Protein AF-A0A661HLF5-F1 (afdb_monomer)

Solvent-accessible surface area (backbone atoms only — not comparable to full-atom values): 16440 Å² total; per-residue (Å²): 140,84,83,86,80,84,91,86,78,89,85,84,79,86,86,81,85,83,88,72,80,67,40,63,67,48,28,49,52,45,52,48,59,48,61,32,93,87,15,68,54,48,51,51,53,50,52,50,55,57,56,55,70,80,42,97,65,55,73,68,59,52,51,48,55,50,51,55,52,48,51,52,48,53,52,52,51,52,52,52,31,47,54,49,22,49,48,53,42,48,48,56,60,50,46,56,54,52,50,53,50,52,50,53,52,50,53,53,50,51,53,51,51,52,54,50,52,53,51,50,55,53,50,51,54,52,50,52,51,51,51,52,50,50,50,51,52,50,52,51,46,33,49,41,54,18,52,74,73,38,55,38,94,89,39,81,87,43,71,74,40,58,42,101,36,32,52,54,45,53,50,49,52,50,51,51,51,50,50,52,50,51,52,51,52,48,34,54,39,40,16,63,63,46,62,48,100,84,73,47,80,75,47,60,72,59,75,8,49,54,48,51,52,50,53,50,53,51,50,51,50,50,53,52,52,51,49,51,44,51,52,50,52,52,52,50,51,51,50,53,51,50,54,68,68,61,71,70,87,57,104,54,60,64,61,55,49,52,53,49,50,53,51,50,53,58,63,70,42,80,76,83,72,77,78,63,95,80,63,86,65,81,91,79,117

Foldseek 3Di:
DDDDDDDDDDDDDDDDDPLDQPLPVQLVVLVCVCVDDPHPLVVVVVVLVVVVVPDPDDPVVSVVVNVVVSVVVVVVSSVVSSVVSNVVSVCVNVVVVVVVVVVVVVVVVVVVVVVVVVVVVVVVVVVVVVVVVVVVVVVVCCQAQNAADDDDPVDNVHGDDHDCDHDVSVVVVVVVVVLVVVVVVCCQAQNDFDADPVRHTDDGPRPHPVNVVVVVVLVVVVVVLLVVLVVVLVVLVVVLVCVVVVPPDDPPNVVVVVVNVVSVVVSPPPDPDPDPPDDDDPVPD

Sequence (285 aa):
MATTEYCGTPVNIPTGMDGELDVIDKYEKLMAATIADGSLYMRTKETFYELFKDLDLDSEEKAKMVSESMAQLAGSMSGASMQTALSWAKEERDGEYTLAILHGQALESQAKALLTQAAICEMESKTDNLCAQREVMLAGSMRENGRVMTYDAEDTCKPILLMDEGLKYHQTEMVIGQRYGILSDTYMKNGRVTIDDQGLPVTTDGAGKVTEDIRFSIRQRISFEDSKRNHAANASSQMISGLLAAEVVTDDHQSLIDQWVAAMTYLNADSPCPTPIAGPGCDQY

pLDDT: mean 75.75, std 13.17, range [30.89, 92.88]

Structure (mmCIF, N/CA/C/O backbone):
data_AF-A0A661HLF5-F1
#
_entry.id   AF-A0A661HLF5-F1
#
loop_
_atom_site.group_PDB
_atom_site.id
_atom_site.type_symbol
_atom_site.label_atom_id
_atom_site.label_alt_id
_atom_site.label_comp_id
_atom_site.label_asym_id
_atom_site.label_entity_id
_atom_site.label_seq_id
_atom_site.pdbx_PDB_ins_code
_atom_site.Cartn_x
_atom_site.Cartn_y
_atom_site.Cartn_z
_atom_site.occupancy
_atom_site.B_iso_or_equiv
_atom_site.auth_seq_id
_atom_site.auth_comp_id
_atom_site.auth_asym_id
_atom_site.auth_atom_id
_atom_site.pdbx_PDB_model_num
ATOM 1 N N . MET A 1 1 ? -11.150 -23.700 6.504 1.00 35.25 1 MET A N 1
ATOM 2 C CA . MET A 1 1 ? -11.680 -23.355 7.838 1.00 35.25 1 MET A CA 1
ATOM 3 C C . MET A 1 1 ? -12.111 -21.903 7.798 1.00 35.25 1 MET A C 1
ATOM 5 O O . MET A 1 1 ? -11.251 -21.040 7.795 1.00 35.25 1 MET A O 1
ATOM 9 N N . ALA A 1 2 ? -13.409 -21.645 7.673 1.00 30.89 2 ALA A N 1
ATOM 10 C CA . ALA A 1 2 ? -13.990 -20.323 7.886 1.00 30.89 2 ALA A CA 1
ATOM 11 C C . ALA A 1 2 ? -15.471 -20.540 8.207 1.00 30.89 2 ALA A C 1
ATOM 13 O O . ALA A 1 2 ? -16.284 -20.748 7.313 1.00 30.89 2 ALA A O 1
ATOM 14 N N . THR A 1 3 ? -15.792 -20.599 9.494 1.00 32.69 3 THR A N 1
ATOM 15 C CA . THR A 1 3 ? -17.167 -20.589 9.997 1.00 32.69 3 THR A CA 1
ATOM 16 C C . THR A 1 3 ? -17.339 -19.289 10.762 1.00 32.69 3 THR A C 1
ATOM 18 O O . THR A 1 3 ? -17.013 -19.206 11.942 1.00 32.69 3 THR A O 1
ATOM 21 N N . THR A 1 4 ? -17.784 -18.251 10.062 1.00 34.28 4 THR A N 1
ATOM 22 C CA . THR A 1 4 ? -18.287 -17.014 10.663 1.00 34.28 4 THR A CA 1
ATOM 23 C C . THR A 1 4 ? -19.775 -17.192 10.948 1.00 34.28 4 THR A C 1
ATOM 25 O O . THR A 1 4 ? -20.624 -16.804 10.152 1.00 34.28 4 THR A O 1
ATOM 28 N N . GLU A 1 5 ? -20.093 -17.823 12.076 1.00 49.59 5 GLU A N 1
ATOM 29 C CA . GLU A 1 5 ? -21.343 -17.550 12.790 1.00 49.59 5 GLU A CA 1
ATOM 30 C C . GLU A 1 5 ? -21.128 -16.260 13.569 1.00 49.59 5 GLU A C 1
ATOM 32 O O . GLU A 1 5 ? -20.198 -16.238 14.357 1.00 49.59 5 GLU A O 1
ATOM 37 N N . TYR A 1 6 ? -21.950 -15.220 13.403 1.00 36.41 6 TYR A N 1
ATOM 38 C CA . TYR A 1 6 ? -22.215 -14.292 14.508 1.00 36.41 6 TYR A CA 1
ATOM 39 C C . TYR A 1 6 ? -23.512 -13.497 14.311 1.00 36.41 6 TYR A C 1
ATOM 41 O O . TYR A 1 6 ? -23.793 -12.967 13.238 1.00 36.41 6 TYR A O 1
ATOM 49 N N . CYS A 1 7 ? -24.224 -13.375 15.435 1.00 48.69 7 CYS A N 1
ATOM 50 C CA . CYS A 1 7 ? -25.267 -12.398 15.759 1.00 48.69 7 CYS A CA 1
ATOM 51 C C . CYS A 1 7 ? -26.683 -12.674 15.240 1.00 48.69 7 CYS A C 1
ATOM 53 O O . CYS A 1 7 ? -27.238 -11.937 14.430 1.00 48.69 7 CYS A O 1
ATOM 55 N N . GLY A 1 8 ? -27.319 -13.684 15.836 1.00 55.31 8 GLY A N 1
ATOM 56 C CA . GLY A 1 8 ? -28.768 -13.841 15.825 1.00 55.31 8 GLY A CA 1
ATOM 57 C C . GLY A 1 8 ? -29.281 -14.272 17.194 1.00 55.31 8 GLY A C 1
ATOM 58 O O . GLY A 1 8 ? -29.345 -15.462 17.469 1.00 55.31 8 GLY A O 1
ATOM 59 N N . THR A 1 9 ? -29.688 -13.320 18.034 1.00 51.59 9 THR A N 1
ATOM 60 C CA . THR A 1 9 ? -30.616 -13.594 19.143 1.00 51.59 9 THR A CA 1
ATOM 61 C C . THR A 1 9 ? -31.552 -12.402 19.337 1.00 51.59 9 THR A C 1
ATOM 63 O O . THR A 1 9 ? -31.064 -11.293 19.565 1.00 51.59 9 THR A O 1
ATOM 66 N N . PRO A 1 10 ? -32.881 -12.594 19.253 1.00 42.53 10 PRO A N 1
ATOM 67 C CA . PRO A 1 10 ? -33.838 -11.543 19.558 1.00 42.53 10 PRO A CA 1
ATOM 68 C C . PRO A 1 10 ? -33.888 -11.294 21.069 1.00 42.53 10 PRO A C 1
ATOM 70 O O . PRO A 1 10 ? -33.990 -12.227 21.867 1.00 42.53 10 PRO A O 1
ATOM 73 N N . VAL A 1 11 ? -33.831 -10.019 21.449 1.00 45.31 11 VAL A N 1
ATOM 74 C CA . VAL A 1 11 ? -34.015 -9.559 22.828 1.00 45.31 11 VAL A CA 1
ATOM 75 C C . VAL A 1 11 ? -35.514 -9.434 23.091 1.00 45.31 11 VAL A C 1
ATOM 77 O O . VAL A 1 11 ? -36.201 -8.671 22.415 1.00 45.31 11 VAL A O 1
ATOM 80 N N . ASN A 1 12 ? -36.022 -10.199 24.056 1.00 42.16 12 ASN A N 1
ATOM 81 C CA . ASN A 1 12 ? -37.407 -10.114 24.517 1.00 42.16 12 ASN A CA 1
ATOM 82 C C . ASN A 1 12 ? -37.495 -9.122 25.683 1.00 42.16 12 ASN A C 1
ATOM 84 O O . ASN A 1 12 ? -36.767 -9.259 26.665 1.00 42.16 12 ASN A O 1
ATOM 88 N N . ILE A 1 13 ? -38.383 -8.135 25.565 1.00 44.78 13 ILE A N 1
ATOM 89 C CA . ILE A 1 13 ? -38.628 -7.109 26.586 1.00 44.78 13 ILE A CA 1
ATOM 90 C C . ILE A 1 13 ? -39.791 -7.592 27.466 1.00 44.78 13 ILE A C 1
ATOM 92 O O . ILE A 1 13 ? -40.885 -7.793 26.934 1.00 44.78 13 ILE A O 1
ATOM 96 N N . PRO A 1 14 ? -39.614 -7.767 28.787 1.00 44.19 14 PRO A N 1
ATOM 97 C CA . PRO A 1 14 ? -40.733 -8.012 29.684 1.00 44.19 14 PRO A CA 1
ATOM 98 C C . PRO A 1 14 ? -41.532 -6.717 29.844 1.00 44.19 14 PRO A C 1
ATOM 100 O O . PRO A 1 14 ? -41.018 -5.702 30.310 1.00 44.19 14 PRO A O 1
ATOM 103 N N . THR A 1 15 ? -42.797 -6.749 29.440 1.00 44.62 15 THR A N 1
ATOM 104 C CA . THR A 1 15 ? -43.770 -5.688 29.700 1.00 44.62 15 THR A CA 1
ATOM 105 C C . THR A 1 15 ? -44.505 -5.996 30.997 1.00 44.62 15 THR A C 1
ATOM 107 O O . THR A 1 15 ? -45.325 -6.911 31.034 1.00 44.62 15 THR A O 1
ATOM 110 N N . GLY A 1 16 ? -44.223 -5.230 32.046 1.00 39.47 16 GLY A N 1
ATOM 111 C CA . GLY A 1 16 ? -44.969 -5.287 33.299 1.00 39.47 16 GLY A CA 1
ATOM 112 C C . GLY A 1 16 ? -44.332 -4.394 34.351 1.00 39.47 16 GLY A C 1
ATOM 113 O O . GLY A 1 16 ? -43.478 -4.851 35.094 1.00 39.47 16 GLY A O 1
ATOM 114 N N . MET A 1 17 ? -44.719 -3.120 34.374 1.00 48.34 17 MET A N 1
ATOM 115 C CA . MET A 1 17 ? -44.465 -2.213 35.494 1.00 48.34 17 MET A CA 1
ATOM 116 C C . MET A 1 17 ? -45.817 -1.948 36.155 1.00 48.34 17 MET A C 1
ATOM 118 O O . MET A 1 17 ? -46.520 -1.030 35.737 1.00 48.34 17 MET A O 1
ATOM 122 N N . ASP A 1 18 ? -46.198 -2.765 37.136 1.00 44.34 18 ASP A N 1
ATOM 123 C CA . ASP A 1 18 ? -47.319 -2.445 38.027 1.00 44.34 18 ASP A CA 1
ATOM 124 C C . ASP A 1 18 ? -46.735 -1.859 39.314 1.00 44.34 18 ASP A C 1
ATOM 126 O O . ASP A 1 18 ? -46.276 -2.561 40.210 1.00 44.34 18 ASP A O 1
ATOM 130 N N . GLY A 1 19 ? -46.654 -0.530 39.345 1.00 50.28 19 GLY A N 1
ATOM 131 C CA . GLY A 1 19 ? -46.040 0.248 40.418 1.00 50.28 19 GLY A CA 1
ATOM 132 C C . GLY A 1 19 ? -47.021 0.624 41.525 1.00 50.28 19 GLY A C 1
ATOM 133 O O . GLY A 1 19 ? -47.127 1.809 41.850 1.00 50.28 19 GLY A O 1
ATOM 134 N N . GLU A 1 20 ? -47.743 -0.338 42.101 1.00 54.72 20 GLU A N 1
ATOM 135 C CA . GLU A 1 20 ? -48.527 -0.087 43.316 1.00 54.72 20 GLU A CA 1
ATOM 136 C C . GLU A 1 20 ? -47.693 -0.359 44.572 1.00 54.72 20 GLU A C 1
ATOM 138 O O . GLU A 1 20 ? -47.080 -1.408 44.755 1.00 54.72 20 GLU A O 1
ATOM 143 N N . LEU A 1 21 ? -47.638 0.644 45.448 1.00 53.88 21 LEU A N 1
ATOM 144 C CA . LEU A 1 21 ? -46.868 0.609 46.683 1.00 53.88 21 LEU A CA 1
ATOM 145 C C . LEU A 1 21 ? -47.628 -0.225 47.731 1.00 53.88 21 LEU A C 1
ATOM 147 O O . LEU A 1 21 ? -48.372 0.334 48.539 1.00 53.88 21 LEU A O 1
ATOM 151 N N . ASP A 1 22 ? -47.456 -1.549 47.735 1.00 64.56 22 ASP A N 1
ATOM 152 C CA . ASP A 1 22 ? -48.073 -2.411 48.753 1.00 64.56 22 ASP A CA 1
ATOM 153 C C . ASP A 1 22 ? -47.284 -2.369 50.071 1.00 64.56 22 ASP A C 1
ATOM 155 O O . ASP A 1 22 ? -46.371 -3.152 50.350 1.00 64.56 22 ASP A O 1
ATOM 159 N N . VAL A 1 23 ? -47.612 -1.366 50.882 1.00 71.94 23 VAL A N 1
ATOM 160 C CA . VAL A 1 23 ? -47.049 -1.176 52.226 1.00 71.94 23 VAL A CA 1
ATOM 161 C C . VAL A 1 23 ? -47.853 -1.954 53.270 1.00 71.94 23 VAL A C 1
ATOM 163 O O . VAL A 1 23 ? -47.320 -2.267 54.335 1.00 71.94 23 VAL A O 1
ATOM 166 N N . ILE A 1 24 ? -49.120 -2.266 52.980 1.00 76.50 24 ILE A N 1
ATOM 167 C CA . ILE A 1 24 ? -50.061 -2.832 53.951 1.00 76.50 24 ILE A CA 1
ATOM 168 C C . ILE A 1 24 ? -49.722 -4.299 54.210 1.00 76.50 24 ILE A C 1
ATOM 170 O O . ILE A 1 24 ? -49.519 -4.657 55.367 1.00 76.50 24 ILE A O 1
ATOM 174 N N . ASP A 1 25 ? -49.532 -5.114 53.170 1.00 81.25 25 ASP A N 1
ATOM 175 C CA . ASP A 1 25 ? -49.167 -6.531 53.330 1.00 81.25 25 ASP A CA 1
ATOM 176 C C . ASP A 1 25 ? -47.814 -6.696 54.054 1.00 81.25 25 ASP A C 1
ATOM 178 O O . ASP A 1 25 ? -47.642 -7.532 54.947 1.00 81.25 25 ASP A O 1
ATOM 182 N N . LYS A 1 26 ? -46.843 -5.828 53.745 1.00 79.44 26 LYS A N 1
ATOM 183 C CA . LYS A 1 26 ? -45.523 -5.832 54.400 1.00 79.44 26 LYS A CA 1
ATOM 184 C C . LYS A 1 26 ? -45.596 -5.402 55.861 1.00 79.44 26 LYS A C 1
ATOM 186 O O . LYS A 1 26 ? -44.921 -5.987 56.710 1.00 79.44 26 LYS A O 1
ATOM 191 N N . TYR A 1 27 ? -46.411 -4.393 56.158 1.00 78.56 27 TYR A N 1
ATOM 192 C CA . TYR A 1 27 ? -46.669 -3.954 57.523 1.00 78.56 27 TYR A CA 1
ATOM 193 C C . TYR A 1 27 ? -47.378 -5.046 58.332 1.00 78.56 27 TYR A C 1
ATOM 195 O O . TYR A 1 27 ? -46.950 -5.333 59.448 1.00 78.56 27 TYR A O 1
ATOM 203 N N . GLU A 1 28 ? -48.384 -5.715 57.765 1.00 80.50 28 GLU A N 1
ATOM 204 C CA . GLU A 1 28 ? -49.091 -6.828 58.409 1.00 80.50 28 GLU A CA 1
ATOM 205 C C . GLU A 1 28 ? -48.156 -8.004 58.710 1.00 80.50 28 GLU A C 1
ATOM 207 O O . GLU A 1 28 ? -48.183 -8.537 59.819 1.00 80.50 28 GLU A O 1
ATOM 212 N N . LYS A 1 29 ? -47.254 -8.360 57.787 1.00 83.88 29 LYS A N 1
ATOM 213 C CA . LYS A 1 29 ? -46.242 -9.410 58.006 1.00 83.88 29 LYS A CA 1
ATOM 214 C C . LYS A 1 29 ? -45.242 -9.052 59.108 1.00 83.88 29 LYS A C 1
ATOM 216 O O . LYS A 1 29 ? -44.922 -9.901 59.940 1.00 83.88 29 LYS A O 1
ATOM 221 N N . LEU A 1 30 ? -44.770 -7.804 59.151 1.00 81.12 30 LEU A N 1
ATOM 222 C CA . LEU A 1 30 ? -43.868 -7.321 60.205 1.00 81.12 30 LEU A CA 1
ATOM 223 C C . LEU A 1 30 ? -44.579 -7.229 61.566 1.00 81.12 30 LEU A C 1
ATOM 225 O O . LEU A 1 30 ? -44.012 -7.617 62.589 1.00 81.12 30 LEU A O 1
ATOM 229 N N . MET A 1 31 ? -45.840 -6.792 61.588 1.00 77.75 31 MET A N 1
ATOM 230 C CA . MET A 1 31 ? -46.663 -6.749 62.800 1.00 77.75 31 MET A CA 1
ATOM 231 C C . MET A 1 31 ? -47.014 -8.151 63.315 1.00 77.75 31 MET A C 1
ATOM 233 O O . MET A 1 31 ? -46.948 -8.415 64.513 1.00 77.75 31 MET A O 1
ATOM 237 N N . ALA A 1 32 ? -47.311 -9.094 62.423 1.00 82.81 32 ALA A N 1
ATOM 238 C CA . ALA A 1 32 ? -47.532 -10.487 62.792 1.00 82.81 32 ALA A CA 1
ATOM 239 C C . ALA A 1 32 ? -46.256 -11.120 63.371 1.00 82.81 32 ALA A C 1
ATOM 241 O O . ALA A 1 32 ? -46.309 -11.758 64.421 1.00 82.81 32 ALA A O 1
ATOM 242 N N . ALA A 1 33 ? -45.093 -10.885 62.753 1.00 80.56 33 ALA A N 1
ATOM 243 C CA . ALA A 1 33 ? -43.806 -11.380 63.247 1.00 80.56 33 ALA A CA 1
ATOM 244 C C . ALA A 1 33 ? -43.409 -10.776 64.606 1.00 80.56 33 ALA A C 1
ATOM 246 O O . ALA A 1 33 ? -42.768 -11.435 65.423 1.00 80.56 33 ALA A O 1
ATOM 247 N N . THR A 1 34 ? -43.811 -9.533 64.873 1.00 79.06 34 THR A N 1
ATOM 248 C CA . THR A 1 34 ? -43.542 -8.851 66.146 1.00 79.06 34 THR A CA 1
ATOM 249 C C . THR A 1 34 ? -44.481 -9.247 67.288 1.00 79.06 34 THR A C 1
ATOM 251 O O . THR A 1 34 ? -44.176 -8.932 68.438 1.00 79.06 34 THR A O 1
ATOM 254 N N . ILE A 1 35 ? -45.574 -9.962 67.002 1.00 78.56 35 ILE A N 1
ATOM 255 C CA . ILE A 1 35 ? -46.531 -10.489 67.995 1.00 78.56 35 ILE A CA 1
ATOM 256 C C . ILE A 1 35 ? -46.442 -12.023 68.115 1.00 78.56 35 ILE A C 1
ATOM 258 O O . ILE A 1 35 ? -46.883 -12.590 69.114 1.00 78.56 35 ILE A O 1
ATOM 262 N N . ALA A 1 36 ? -45.842 -12.699 67.131 1.00 80.62 36 ALA A N 1
ATOM 263 C CA . ALA A 1 36 ? -45.691 -14.152 67.081 1.00 80.62 36 ALA A CA 1
ATOM 264 C C . ALA A 1 36 ? -44.976 -14.761 68.306 1.00 80.62 36 ALA A C 1
ATOM 266 O O . ALA A 1 36 ? -44.373 -14.071 69.135 1.00 80.62 36 ALA A O 1
ATOM 267 N N . ASP A 1 37 ? -45.052 -16.086 68.416 1.00 64.31 37 ASP A N 1
ATOM 268 C CA . ASP A 1 37 ? -44.477 -16.839 69.528 1.00 64.31 37 ASP A CA 1
ATOM 269 C C . ASP A 1 37 ? -42.948 -16.637 69.604 1.00 64.31 37 ASP A C 1
ATOM 271 O O . ASP A 1 37 ? -42.239 -16.760 68.604 1.00 64.31 37 ASP A O 1
ATOM 275 N N . GLY A 1 38 ? -42.444 -16.240 70.776 1.00 66.94 38 GLY A N 1
ATOM 276 C CA . GLY A 1 38 ? -41.047 -15.820 70.976 1.00 66.94 38 GLY A CA 1
ATOM 277 C C . GLY A 1 38 ? -40.715 -14.359 70.622 1.00 66.94 38 GLY A C 1
ATOM 278 O O . GLY A 1 38 ? -39.549 -13.961 70.719 1.00 66.94 38 GLY A O 1
ATOM 279 N N . SER A 1 39 ? -41.704 -13.546 70.245 1.00 74.75 39 SER A N 1
ATOM 280 C CA . SER A 1 39 ? -41.521 -12.116 69.975 1.00 74.75 39 SER A CA 1
ATOM 281 C C . SER A 1 39 ? -41.149 -11.305 71.222 1.00 74.75 39 SER A C 1
ATOM 283 O O . SER A 1 39 ? -41.372 -11.718 72.364 1.00 74.75 39 SER A O 1
ATOM 285 N N . LEU A 1 40 ? -40.601 -10.102 71.004 1.00 72.38 40 LEU A N 1
ATOM 286 C CA . LEU A 1 40 ? -40.278 -9.159 72.079 1.00 72.38 40 LEU A CA 1
ATOM 287 C C . LEU A 1 40 ? -41.514 -8.866 72.944 1.00 72.38 40 LEU A C 1
ATOM 289 O O . LEU A 1 40 ? -41.397 -8.803 74.159 1.00 72.38 40 LEU A O 1
ATOM 293 N N . TYR A 1 41 ? -42.699 -8.778 72.332 1.00 75.88 41 TYR A N 1
ATOM 294 C CA . TYR A 1 41 ? -43.959 -8.548 73.035 1.00 75.88 41 TYR A CA 1
ATOM 295 C C . TYR A 1 41 ? -44.303 -9.685 74.010 1.00 75.88 41 TYR A C 1
ATOM 297 O O . TYR A 1 41 ? -44.606 -9.426 75.178 1.00 75.88 41 TYR A O 1
ATOM 305 N N . MET A 1 42 ? -44.203 -10.943 73.566 1.00 76.81 42 MET A N 1
ATOM 306 C CA . MET A 1 42 ? -44.457 -12.110 74.420 1.00 76.81 42 MET A CA 1
ATOM 307 C C . MET A 1 42 ? -43.416 -12.238 75.533 1.00 76.81 42 MET A C 1
ATOM 309 O O . MET A 1 42 ? -43.783 -12.409 76.693 1.00 76.81 42 MET A O 1
ATOM 313 N N . ARG A 1 43 ? -42.133 -12.033 75.215 1.00 77.31 43 ARG A N 1
ATOM 314 C CA . ARG A 1 43 ? -41.056 -12.043 76.214 1.00 77.31 43 ARG A CA 1
ATOM 315 C C . ARG A 1 43 ? -41.226 -10.949 77.257 1.00 77.31 43 ARG A C 1
ATOM 317 O O . ARG A 1 43 ? -41.097 -11.218 78.443 1.00 77.31 43 ARG A O 1
ATOM 324 N N . THR A 1 44 ? -41.564 -9.728 76.846 1.00 78.25 44 THR A N 1
ATOM 325 C CA . THR A 1 44 ? -41.801 -8.627 77.783 1.00 78.25 44 THR A CA 1
ATOM 326 C C . THR A 1 44 ? -43.010 -8.900 78.676 1.00 78.25 44 THR A C 1
ATOM 328 O O . THR A 1 44 ? -42.939 -8.650 79.877 1.00 78.25 44 THR A O 1
ATOM 331 N N . LYS A 1 45 ? -44.093 -9.472 78.133 1.00 77.94 45 LYS A N 1
ATOM 332 C CA . LYS A 1 45 ? -45.247 -9.911 78.928 1.00 77.94 45 LYS A CA 1
ATOM 333 C C . LYS A 1 45 ? -44.853 -10.954 79.980 1.00 77.94 45 LYS A C 1
ATOM 335 O O . LYS A 1 45 ? -45.242 -10.816 81.136 1.00 77.94 45 LYS A O 1
ATOM 340 N N . GLU A 1 46 ? -44.097 -11.976 79.588 1.00 79.31 46 GLU A N 1
ATOM 341 C CA . GLU A 1 46 ? -43.638 -13.047 80.483 1.00 79.31 46 GLU A CA 1
ATOM 342 C C . GLU A 1 46 ? -42.685 -12.519 81.560 1.00 79.31 46 GLU A C 1
ATOM 344 O O . GLU A 1 46 ? -42.888 -12.792 82.739 1.00 79.31 46 GLU A O 1
ATOM 349 N N . THR A 1 47 ? -41.724 -11.668 81.188 1.00 80.00 47 THR A N 1
ATOM 350 C CA . THR A 1 47 ? -40.790 -11.044 82.138 1.00 80.00 47 THR A CA 1
ATOM 351 C C . THR A 1 47 ? -41.514 -10.143 83.140 1.00 80.00 47 THR A C 1
ATOM 353 O O . THR A 1 47 ? -41.208 -10.184 84.330 1.00 80.00 47 THR A O 1
ATOM 356 N N . PHE A 1 48 ? -42.508 -9.357 82.705 1.00 79.75 48 PHE A N 1
ATOM 357 C CA . PHE A 1 48 ? -43.341 -8.583 83.629 1.00 79.75 48 PHE A CA 1
ATOM 358 C C . PHE A 1 48 ? -44.136 -9.493 84.566 1.00 79.75 48 PHE A C 1
ATOM 360 O O . PHE A 1 48 ? -44.207 -9.222 85.761 1.00 79.75 48 PHE A O 1
ATOM 367 N N . TYR A 1 49 ? -44.702 -10.585 84.054 1.00 79.06 49 TYR A N 1
ATOM 368 C CA . TYR A 1 49 ? -45.449 -11.538 84.872 1.00 79.06 49 TYR A CA 1
ATOM 369 C C . TYR A 1 49 ? -44.571 -12.200 85.948 1.00 79.06 49 TYR A C 1
ATOM 371 O O . TYR A 1 49 ? -45.021 -12.369 87.080 1.00 79.06 49 TYR A O 1
ATOM 379 N N . GLU A 1 50 ? -43.315 -12.520 85.628 1.00 78.88 50 GLU A N 1
ATOM 380 C CA . GLU A 1 50 ? -42.330 -13.038 86.587 1.00 78.88 50 GLU A CA 1
ATOM 381 C C . GLU A 1 50 ? -41.912 -11.980 87.618 1.00 78.88 50 GLU A C 1
ATOM 383 O O . GLU A 1 50 ? -41.990 -12.236 88.817 1.00 78.88 50 GLU A O 1
ATOM 388 N N . LEU A 1 51 ? -41.574 -10.761 87.182 1.00 74.75 51 LEU A N 1
ATOM 389 C CA . LEU A 1 51 ? -41.214 -9.651 88.076 1.00 74.75 51 LEU A CA 1
ATOM 390 C C . LEU A 1 51 ? -42.351 -9.292 89.046 1.00 74.75 51 LEU A C 1
ATOM 392 O O . LEU A 1 51 ? -42.112 -9.044 90.225 1.00 74.75 51 LEU A O 1
ATOM 396 N N . PHE A 1 52 ? -43.605 -9.301 88.590 1.00 75.62 52 PHE A N 1
ATOM 397 C CA . PHE A 1 52 ? -44.762 -9.002 89.440 1.00 75.62 52 PHE A CA 1
ATOM 398 C C . PHE A 1 52 ? -45.180 -10.149 90.359 1.00 75.62 52 PHE A C 1
ATOM 400 O O . PHE A 1 52 ? -45.994 -9.929 91.260 1.00 75.62 52 PHE A O 1
ATOM 407 N N . LYS A 1 53 ? -44.656 -11.358 90.150 1.00 74.25 53 LYS A N 1
ATOM 408 C CA . LYS A 1 53 ? -44.867 -12.485 91.060 1.00 74.25 53 LYS A CA 1
ATOM 409 C C . LYS A 1 53 ? -44.045 -12.333 92.343 1.00 74.25 53 LYS A C 1
ATOM 411 O O . LYS A 1 53 ? -44.518 -12.740 93.400 1.00 74.25 53 LYS A O 1
ATOM 416 N N . ASP A 1 54 ? -42.879 -11.698 92.245 1.00 73.44 54 ASP A N 1
ATOM 417 C CA . ASP A 1 54 ? -41.944 -11.503 93.359 1.00 73.44 54 ASP A CA 1
ATOM 418 C C . ASP A 1 54 ? -42.133 -10.154 94.086 1.00 73.44 54 ASP A C 1
ATOM 420 O O . ASP A 1 54 ? -41.639 -9.970 95.199 1.00 73.44 54 ASP A O 1
ATOM 424 N N . LEU A 1 55 ? -42.877 -9.213 93.489 1.00 66.56 55 LEU A N 1
ATOM 425 C CA . LEU A 1 55 ? -43.215 -7.909 94.071 1.00 66.56 55 LEU A CA 1
ATOM 426 C C . LEU A 1 55 ? -44.662 -7.865 94.602 1.00 66.56 55 LEU A C 1
ATOM 428 O O . LEU A 1 55 ? -45.628 -8.087 93.863 1.00 66.56 55 LEU A O 1
ATOM 432 N N . ASP A 1 56 ? -44.814 -7.488 95.875 1.00 71.25 56 ASP A N 1
ATOM 433 C CA . ASP A 1 56 ? -46.095 -7.330 96.593 1.00 71.25 56 ASP A CA 1
ATOM 434 C C . ASP A 1 56 ? -46.801 -6.002 96.237 1.00 71.25 56 ASP A C 1
ATOM 436 O O . ASP A 1 56 ? -47.136 -5.188 97.092 1.00 71.25 56 ASP A O 1
ATOM 440 N N . LEU A 1 57 ? -46.935 -5.730 94.935 1.00 73.69 57 LEU A N 1
ATOM 441 C CA . LEU A 1 57 ? -47.665 -4.572 94.407 1.00 73.69 57 LEU A CA 1
ATOM 442 C C . LEU A 1 57 ? -49.169 -4.870 94.338 1.00 73.69 57 LEU A C 1
ATOM 444 O O . LEU A 1 57 ? -49.569 -6.008 94.057 1.00 73.69 57 LEU A O 1
ATOM 448 N N . ASP A 1 58 ? -49.994 -3.839 94.522 1.00 79.88 58 ASP A N 1
ATOM 449 C CA . ASP A 1 58 ? -51.440 -3.961 94.351 1.00 79.88 58 ASP A CA 1
ATOM 450 C C . ASP A 1 58 ? -51.793 -4.258 92.881 1.00 79.88 58 ASP A C 1
ATOM 452 O O . ASP A 1 58 ? -51.089 -3.882 91.936 1.00 79.88 58 ASP A O 1
ATOM 456 N N . SER A 1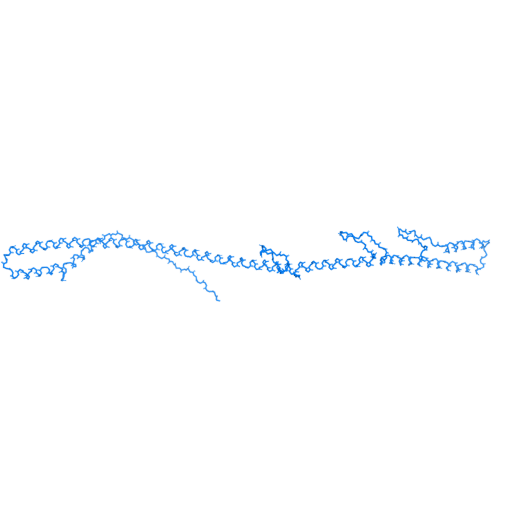 59 ? -52.895 -4.976 92.685 1.00 72.75 59 SER A N 1
ATOM 457 C CA . SER A 1 59 ? -53.381 -5.423 91.377 1.00 72.75 59 SER A CA 1
ATOM 458 C C . SER A 1 59 ? -53.589 -4.270 90.388 1.00 72.75 59 SER A C 1
ATOM 460 O O . SER A 1 59 ? -53.348 -4.436 89.189 1.00 72.75 59 SER A O 1
ATOM 462 N N . GLU A 1 60 ? -53.962 -3.090 90.888 1.00 79.25 60 GLU A N 1
ATOM 463 C CA . GLU A 1 60 ? -54.178 -1.889 90.084 1.00 79.25 60 GLU A CA 1
ATOM 464 C C . GLU A 1 60 ? -52.854 -1.284 89.577 1.00 79.25 60 GLU A C 1
ATOM 466 O O . GLU A 1 60 ? -52.737 -0.924 88.403 1.00 79.25 60 GLU A O 1
ATOM 471 N N . GLU A 1 61 ? -51.810 -1.263 90.410 1.00 76.81 61 GLU A N 1
ATOM 472 C CA . GLU A 1 61 ? -50.481 -0.748 90.046 1.00 76.81 61 GLU A CA 1
ATOM 473 C C . GLU A 1 61 ? -49.765 -1.668 89.045 1.00 76.81 61 GLU A C 1
ATOM 475 O O . GLU A 1 61 ? -49.147 -1.191 88.087 1.00 76.81 61 GLU A O 1
ATOM 480 N N . LYS A 1 62 ? -49.920 -2.990 89.210 1.00 76.19 62 LYS A N 1
ATOM 481 C CA . LYS A 1 62 ? -49.427 -4.003 88.259 1.00 76.19 62 LYS A CA 1
ATOM 482 C C . LYS A 1 62 ? -50.069 -3.824 86.884 1.00 76.19 62 LYS A C 1
ATOM 484 O O . LYS A 1 62 ? -49.367 -3.759 85.875 1.00 76.19 62 LYS A O 1
ATOM 489 N N . ALA A 1 63 ? -51.397 -3.703 86.834 1.00 76.12 63 ALA A N 1
ATOM 490 C CA . ALA A 1 63 ? -52.125 -3.516 85.581 1.00 76.12 63 ALA A CA 1
ATOM 491 C C . ALA A 1 63 ? -51.731 -2.206 84.883 1.00 76.12 63 ALA A C 1
ATOM 493 O O . ALA A 1 63 ? -51.513 -2.199 83.669 1.00 76.12 63 ALA A O 1
ATOM 494 N N . LYS A 1 64 ? -51.561 -1.120 85.648 1.00 82.56 64 LYS A N 1
ATOM 495 C CA . LYS A 1 64 ? -51.146 0.179 85.114 1.00 82.56 64 LYS A CA 1
ATOM 496 C C . LYS A 1 64 ? -49.755 0.119 84.480 1.00 82.56 64 LYS A C 1
ATOM 498 O O . LYS A 1 64 ? -49.621 0.470 83.310 1.00 82.56 64 LYS A O 1
ATOM 503 N N . MET A 1 65 ? -48.754 -0.413 85.185 1.00 79.00 65 MET A N 1
ATOM 504 C CA . MET A 1 65 ? -47.378 -0.500 84.676 1.00 79.00 65 MET A CA 1
ATOM 505 C C . MET A 1 65 ? -47.258 -1.421 83.448 1.00 79.00 65 MET A C 1
ATOM 507 O O . MET A 1 65 ? -46.553 -1.079 82.493 1.00 79.00 65 MET A O 1
ATOM 511 N N . VAL A 1 66 ? -47.978 -2.553 83.430 1.00 79.62 66 VAL A N 1
ATOM 512 C CA . VAL A 1 66 ? -48.060 -3.430 82.246 1.00 79.62 66 VAL A CA 1
ATOM 513 C C . VAL A 1 66 ? -48.711 -2.693 81.081 1.00 79.62 66 VAL A C 1
ATOM 515 O O . VAL A 1 66 ? -48.167 -2.701 79.982 1.00 79.62 66 VAL A O 1
ATOM 518 N N . SER A 1 67 ? -49.850 -2.033 81.305 1.00 80.88 67 SER A N 1
ATOM 519 C CA . SER A 1 67 ? -50.594 -1.354 80.240 1.00 80.88 67 SER A CA 1
ATOM 520 C C . SER A 1 67 ? -49.817 -0.188 79.619 1.00 80.88 67 SER A C 1
ATOM 522 O O . SER A 1 67 ? -49.775 -0.082 78.396 1.00 80.88 67 SER A O 1
ATOM 524 N N . GLU A 1 68 ? -49.131 0.627 80.425 1.00 84.94 68 GLU A N 1
ATOM 525 C CA . GLU A 1 68 ? -48.305 1.743 79.949 1.00 84.94 68 GLU A CA 1
ATOM 526 C C . GLU A 1 68 ? -47.083 1.238 79.164 1.00 84.94 68 GLU A C 1
ATOM 528 O O . GLU A 1 68 ? -46.818 1.708 78.055 1.00 84.94 68 GLU A O 1
ATOM 533 N N . SER A 1 69 ? -46.390 0.216 79.678 1.00 80.50 69 SER A N 1
ATOM 534 C CA . SER A 1 69 ? -45.213 -0.367 79.016 1.00 80.50 69 SER A CA 1
ATOM 535 C C . SER A 1 69 ? -45.582 -1.088 77.717 1.00 80.50 69 SER A C 1
ATOM 537 O O . SER A 1 69 ? -44.892 -0.951 76.706 1.00 80.50 69 SER A O 1
ATOM 539 N N . MET A 1 70 ? -46.693 -1.831 77.713 1.00 79.12 70 MET A N 1
ATOM 540 C CA . MET A 1 70 ? -47.203 -2.498 76.514 1.00 79.12 70 MET A CA 1
ATOM 541 C C . MET A 1 70 ? -47.720 -1.501 75.478 1.00 79.12 70 MET A C 1
ATOM 543 O O . MET A 1 70 ? -47.492 -1.716 74.291 1.00 79.12 70 MET A O 1
ATOM 547 N N . ALA A 1 71 ? -48.365 -0.405 75.890 1.00 83.25 71 ALA A N 1
ATOM 548 C CA . ALA A 1 71 ? -48.790 0.653 74.975 1.00 83.25 71 ALA A CA 1
ATOM 549 C C . ALA A 1 71 ? -47.586 1.363 74.332 1.00 83.25 71 ALA A C 1
ATOM 551 O O . ALA A 1 71 ? -47.590 1.618 73.127 1.00 83.25 71 ALA A O 1
ATOM 552 N N . GLN A 1 72 ? -46.524 1.619 75.102 1.00 85.38 72 GLN A N 1
ATOM 553 C CA . GLN A 1 72 ? -45.286 2.212 74.591 1.00 85.38 72 GLN A CA 1
ATOM 554 C C . GLN A 1 72 ? -44.536 1.263 73.637 1.00 85.38 72 GLN A C 1
ATOM 556 O O . GLN A 1 72 ? -44.042 1.692 72.588 1.00 85.38 72 GLN A O 1
ATOM 561 N N . LEU A 1 73 ? -44.493 -0.037 73.946 1.00 82.31 73 LEU A N 1
ATOM 562 C CA . LEU A 1 73 ? -43.947 -1.061 73.051 1.00 82.31 73 LEU A CA 1
ATOM 563 C C . LEU A 1 73 ? -44.773 -1.189 71.771 1.00 82.31 73 LEU A C 1
ATOM 565 O O . LEU A 1 73 ? -44.212 -1.100 70.686 1.00 82.31 73 LEU A O 1
ATOM 569 N N . ALA A 1 74 ? -46.098 -1.293 71.871 1.00 81.38 74 ALA A N 1
ATOM 570 C CA . ALA A 1 74 ? -46.977 -1.370 70.707 1.00 81.38 74 ALA A CA 1
ATOM 571 C C . ALA A 1 74 ? -46.842 -0.133 69.799 1.00 81.38 74 ALA A C 1
ATOM 573 O O . ALA A 1 74 ? -46.771 -0.272 68.577 1.00 81.38 74 ALA A O 1
ATOM 574 N N . GLY A 1 75 ? -46.735 1.067 70.383 1.00 84.44 75 GLY A N 1
ATOM 575 C CA . GLY A 1 75 ? -46.502 2.308 69.641 1.00 84.44 75 GLY A CA 1
ATOM 576 C C . GLY A 1 75 ? -45.144 2.344 68.932 1.00 84.44 75 GLY A C 1
ATOM 577 O O . GLY A 1 75 ? -45.075 2.668 67.746 1.00 84.44 75 GLY A O 1
ATOM 578 N N . SER A 1 76 ? -44.065 1.962 69.623 1.00 84.19 76 SER A N 1
ATOM 579 C CA . SER A 1 76 ? -42.712 1.954 69.043 1.00 84.19 76 SER A CA 1
ATOM 580 C C . SER A 1 76 ? -42.527 0.869 67.975 1.00 84.19 76 SER A C 1
ATOM 582 O O . SER A 1 76 ? -41.945 1.141 66.924 1.00 84.19 76 SER A O 1
ATOM 584 N N . MET A 1 77 ? -43.084 -0.327 68.184 1.00 81.88 77 MET A N 1
ATOM 585 C CA . MET A 1 77 ? -43.049 -1.431 67.219 1.00 81.88 77 MET A CA 1
ATOM 586 C C . MET A 1 77 ? -43.886 -1.127 65.975 1.00 81.88 77 MET A C 1
ATOM 588 O O . MET A 1 77 ? -43.434 -1.404 64.865 1.00 81.88 77 MET A O 1
ATOM 592 N N . SER A 1 78 ? -45.054 -0.494 66.131 1.00 84.62 78 SER A N 1
ATOM 593 C CA . SER A 1 78 ? -45.874 -0.056 64.993 1.00 84.62 78 SER A CA 1
ATOM 594 C C . SER A 1 78 ? -45.153 1.001 64.156 1.00 84.62 78 SER A C 1
ATOM 596 O O . SER A 1 78 ? -45.108 0.887 62.932 1.00 84.62 78 SER A O 1
ATOM 598 N N . GLY A 1 79 ? -44.523 1.989 64.804 1.00 84.31 79 GLY A N 1
ATOM 599 C CA . GLY A 1 79 ? -43.728 3.011 64.119 1.00 84.31 79 GLY A CA 1
ATOM 600 C C . GLY A 1 79 ? -42.523 2.429 63.372 1.00 84.31 79 GLY A C 1
ATOM 601 O O . GLY A 1 79 ? -42.323 2.724 62.195 1.00 84.31 79 GLY A O 1
ATOM 602 N N . ALA A 1 80 ? -41.755 1.546 64.019 1.00 84.12 80 ALA A N 1
ATOM 603 C CA . ALA A 1 80 ? -40.584 0.904 63.415 1.00 84.12 80 ALA A CA 1
ATOM 604 C C . ALA A 1 80 ? -40.952 -0.049 62.262 1.00 84.12 80 ALA A C 1
ATOM 606 O O . ALA A 1 80 ? -40.277 -0.063 61.228 1.00 84.1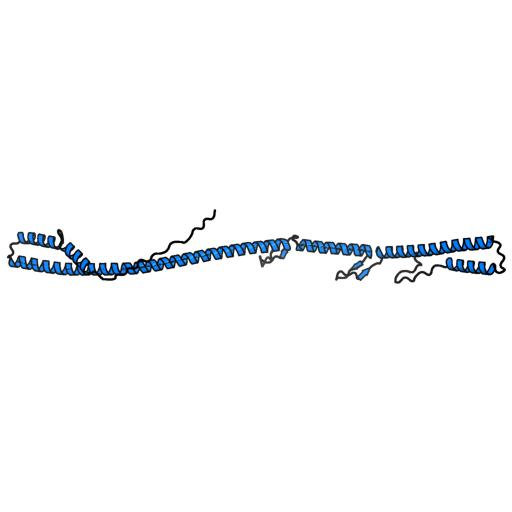2 80 ALA A O 1
ATOM 607 N N . SER A 1 81 ? -42.045 -0.807 62.405 1.00 82.94 81 SER A N 1
ATOM 608 C CA . SER A 1 81 ? -42.541 -1.719 61.366 1.00 82.94 81 SER A CA 1
ATOM 609 C C . SER A 1 81 ? -43.046 -0.951 60.149 1.00 82.94 81 SER A C 1
ATOM 611 O O . SER A 1 81 ? -42.717 -1.310 59.022 1.00 82.94 81 SER A O 1
ATOM 613 N N . MET A 1 82 ? -43.766 0.157 60.356 1.00 82.06 82 MET A N 1
ATOM 614 C CA . MET A 1 82 ? -44.217 1.027 59.267 1.00 82.06 82 MET A CA 1
ATOM 615 C C . MET A 1 82 ? -43.036 1.666 58.529 1.00 82.06 82 MET A C 1
ATOM 617 O O . MET A 1 82 ? -43.020 1.701 57.300 1.00 82.06 82 MET A O 1
ATOM 621 N N . GLN A 1 83 ? -42.017 2.128 59.257 1.00 85.12 83 GLN A N 1
ATOM 622 C CA . GLN A 1 83 ? -40.836 2.739 58.650 1.00 85.12 83 GLN A CA 1
ATOM 623 C C . GLN A 1 83 ? -40.001 1.729 57.847 1.00 85.12 83 GLN A C 1
ATOM 625 O O . GLN A 1 83 ? -39.513 2.061 56.766 1.00 85.12 83 GLN A O 1
ATOM 630 N N . THR A 1 84 ? -39.898 0.488 58.328 1.00 83.38 84 THR A N 1
ATOM 631 C CA . THR A 1 84 ? -39.209 -0.606 57.625 1.00 83.38 84 THR A CA 1
ATOM 632 C C . THR A 1 84 ? -39.991 -1.057 56.390 1.00 83.38 84 THR A C 1
ATOM 634 O O . THR A 1 84 ? -39.416 -1.137 55.308 1.00 83.38 84 THR A O 1
ATOM 637 N N . ALA A 1 85 ? -41.309 -1.253 56.510 1.00 79.00 85 ALA A N 1
ATOM 638 C CA . ALA A 1 85 ? -42.183 -1.591 55.384 1.00 79.00 85 ALA A CA 1
ATOM 639 C C . ALA A 1 85 ? -42.129 -0.525 54.279 1.00 79.00 85 ALA A C 1
ATOM 641 O O . ALA A 1 85 ? -42.018 -0.852 53.098 1.00 79.00 85 ALA A O 1
ATOM 642 N N . LEU A 1 86 ? -42.139 0.756 54.662 1.00 83.31 86 LEU A N 1
ATOM 643 C CA . LEU A 1 86 ? -42.009 1.873 53.731 1.00 83.31 86 LEU A CA 1
ATOM 644 C C . LEU A 1 86 ? -40.630 1.896 53.052 1.00 83.31 86 LEU A C 1
ATOM 646 O O . LEU A 1 86 ? -40.544 2.214 51.869 1.00 83.31 86 LEU A O 1
ATOM 650 N N . SER A 1 87 ? -39.556 1.572 53.780 1.00 83.69 87 SER A N 1
ATOM 651 C CA . SER A 1 87 ? -38.205 1.469 53.214 1.00 83.69 87 SER A CA 1
ATOM 652 C C . SER A 1 87 ? -38.117 0.343 52.186 1.00 83.69 87 SER A C 1
ATOM 654 O O . SER A 1 87 ? -37.661 0.577 51.073 1.00 83.69 87 SER A O 1
ATOM 656 N N . TRP A 1 88 ? -38.631 -0.845 52.516 1.00 82.88 88 TRP A N 1
ATOM 657 C CA . TRP A 1 88 ? -38.656 -1.993 51.606 1.00 82.88 88 TRP A CA 1
ATOM 658 C C . TRP A 1 88 ? -39.501 -1.739 50.359 1.00 82.88 88 TRP A C 1
ATOM 660 O O . TRP A 1 88 ? -39.088 -2.069 49.254 1.00 82.88 88 TRP A O 1
ATOM 670 N N . ALA A 1 89 ? -40.680 -1.131 50.508 1.00 78.81 89 ALA A N 1
ATOM 671 C CA . ALA A 1 89 ? -41.522 -0.787 49.364 1.00 78.81 89 ALA A CA 1
ATOM 672 C C . ALA A 1 89 ? -40.870 0.268 48.452 1.00 78.81 89 ALA A C 1
ATOM 674 O O . ALA A 1 89 ? -41.014 0.208 47.233 1.00 78.81 89 ALA A O 1
ATOM 675 N N . LYS A 1 90 ? -40.122 1.222 49.024 1.00 80.81 90 LYS A N 1
ATOM 676 C CA . LYS A 1 90 ? -39.340 2.190 48.243 1.00 80.81 90 LYS A CA 1
ATOM 677 C C . LYS A 1 90 ? -38.178 1.528 47.504 1.00 80.81 90 LYS A C 1
ATOM 679 O O . LYS A 1 90 ? -37.992 1.813 46.327 1.00 80.81 90 LYS A O 1
ATOM 684 N N . GLU A 1 91 ? -37.428 0.650 48.167 1.00 82.19 91 GLU A N 1
ATOM 685 C CA . GLU A 1 91 ? -36.296 -0.059 47.556 1.00 82.19 91 GLU A CA 1
ATOM 686 C C . GLU A 1 91 ? -36.723 -1.008 46.437 1.00 82.19 91 GLU A C 1
ATOM 688 O O . GLU A 1 91 ? -36.038 -1.066 45.424 1.00 82.19 91 GLU A O 1
ATOM 693 N N . GLU A 1 92 ? -37.850 -1.710 46.561 1.00 77.44 92 GLU A N 1
ATOM 694 C CA . GLU A 1 92 ? -38.350 -2.559 45.469 1.00 77.44 92 GLU A CA 1
ATOM 695 C C . GLU A 1 92 ? -38.772 -1.732 44.252 1.00 77.44 92 GLU A C 1
ATOM 697 O O . GLU A 1 92 ? -38.349 -2.022 43.133 1.00 77.44 92 GLU A O 1
ATOM 702 N N . ARG A 1 93 ? -39.522 -0.643 44.470 1.00 77.81 93 ARG A N 1
ATOM 703 C CA . ARG A 1 93 ? -39.936 0.263 43.391 1.00 77.81 93 ARG A CA 1
ATOM 704 C C . ARG A 1 93 ? -38.733 0.883 42.672 1.00 77.81 93 ARG A C 1
ATOM 706 O O . ARG A 1 93 ? -38.697 0.946 41.444 1.00 77.81 93 ARG A O 1
ATOM 713 N N . ASP A 1 94 ? -37.756 1.371 43.431 1.00 78.69 94 ASP A N 1
ATOM 714 C CA . ASP A 1 94 ? -36.589 2.057 42.869 1.00 78.69 94 ASP A CA 1
ATOM 715 C C . ASP A 1 94 ? -35.544 1.051 42.334 1.00 78.69 94 ASP A C 1
ATOM 717 O O . ASP A 1 94 ? -34.797 1.352 41.398 1.00 78.69 94 ASP A O 1
ATOM 721 N N . GLY A 1 95 ? -35.519 -0.171 42.870 1.00 77.69 95 GLY A N 1
ATOM 722 C CA . GLY A 1 95 ? -34.657 -1.274 42.448 1.00 77.69 95 GLY A CA 1
ATOM 723 C C . GLY A 1 95 ? -34.935 -1.728 41.018 1.00 77.69 95 GLY A C 1
ATOM 724 O O . GLY A 1 95 ? -34.009 -1.864 40.221 1.00 77.69 95 GLY A O 1
ATOM 725 N N . GLU A 1 96 ? -36.204 -1.879 40.642 1.00 75.69 96 GLU A N 1
ATOM 726 C CA . GLU A 1 96 ? -36.565 -2.233 39.263 1.00 75.69 96 GLU A CA 1
ATOM 727 C C . GLU A 1 96 ? -36.186 -1.133 38.264 1.00 75.69 96 GLU A C 1
ATOM 729 O O . GLU A 1 96 ? -35.624 -1.410 37.200 1.00 75.69 96 GLU A O 1
ATOM 734 N N . TYR A 1 97 ? -36.423 0.131 38.623 1.00 76.69 97 TYR A N 1
ATOM 735 C CA . TYR A 1 97 ? -36.071 1.271 37.778 1.00 76.69 97 TYR A CA 1
ATOM 736 C C . TYR A 1 97 ? -34.553 1.399 37.582 1.00 76.69 97 TYR A C 1
ATOM 738 O O . TYR A 1 97 ? -34.072 1.596 36.463 1.00 76.69 97 TYR A O 1
ATOM 746 N N . THR A 1 98 ? -33.776 1.249 38.657 1.00 75.00 98 THR A N 1
ATOM 747 C CA . THR A 1 98 ? -32.307 1.285 38.583 1.00 75.00 98 THR A CA 1
ATOM 748 C C . THR A 1 98 ? -31.746 0.125 37.764 1.00 75.00 98 THR A C 1
ATOM 750 O O . THR A 1 98 ? -30.831 0.336 36.965 1.00 75.00 98 THR A O 1
ATOM 753 N N . LEU A 1 99 ? -32.327 -1.070 37.877 1.00 76.75 99 LEU A N 1
ATOM 754 C CA . LEU A 1 99 ? -31.933 -2.232 37.081 1.00 76.75 99 LEU A CA 1
ATOM 755 C C . LEU A 1 99 ? -32.244 -2.028 35.589 1.00 76.75 99 LEU A C 1
ATOM 757 O O . LEU A 1 99 ? -31.401 -2.330 34.742 1.00 76.75 99 LEU A O 1
ATOM 761 N N . ALA A 1 100 ? -33.393 -1.433 35.257 1.00 75.44 100 ALA A N 1
ATOM 762 C CA . ALA A 1 100 ? -33.741 -1.083 33.881 1.00 75.44 100 ALA A CA 1
ATOM 763 C C . ALA A 1 100 ? -32.767 -0.056 33.269 1.00 75.44 100 ALA A C 1
ATOM 765 O O . ALA A 1 100 ? -32.327 -0.225 32.128 1.00 75.44 100 ALA A O 1
ATOM 766 N N . ILE A 1 101 ? -32.371 0.973 34.029 1.00 82.12 101 ILE A N 1
ATOM 767 C CA . ILE A 1 101 ? -31.358 1.948 33.587 1.00 82.12 101 ILE A CA 1
ATOM 768 C C . ILE A 1 101 ? -30.008 1.269 33.360 1.00 82.12 101 ILE A C 1
ATOM 770 O O . ILE A 1 101 ? -29.389 1.482 32.317 1.00 82.12 101 ILE A O 1
ATOM 774 N N . LEU A 1 102 ? -29.551 0.452 34.314 1.00 76.62 102 LEU A N 1
ATOM 775 C CA . LEU A 1 102 ? -28.277 -0.261 34.208 1.00 76.62 102 LEU A CA 1
ATOM 776 C C . LEU A 1 102 ? -28.253 -1.185 32.989 1.00 76.62 102 LEU A C 1
ATOM 778 O O . LEU A 1 102 ? -27.255 -1.230 32.273 1.00 76.62 102 LEU A O 1
ATOM 782 N N . HIS A 1 103 ? -29.362 -1.869 32.704 1.00 76.56 103 HIS A N 1
ATOM 783 C CA . HIS A 1 103 ? -29.489 -2.687 31.504 1.00 76.56 103 HIS A CA 1
ATOM 784 C C . HIS A 1 103 ? -29.411 -1.841 30.222 1.00 76.56 103 HIS A C 1
ATOM 786 O O . HIS A 1 103 ? -28.689 -2.197 29.291 1.00 76.56 103 HIS A O 1
ATOM 792 N N . GLY A 1 104 ? -30.086 -0.687 30.181 1.00 77.00 104 GLY A N 1
ATOM 793 C CA . GLY A 1 104 ? -29.984 0.255 29.061 1.00 77.00 104 GLY A CA 1
ATOM 794 C C . GLY A 1 104 ? -28.550 0.746 28.828 1.00 77.00 104 GLY A C 1
ATOM 795 O O . GLY A 1 104 ? -28.062 0.729 27.697 1.00 77.00 104 GLY A O 1
ATOM 796 N N . GLN A 1 105 ? -27.840 1.103 29.900 1.00 83.56 105 GLN A N 1
ATOM 797 C CA . GLN A 1 105 ? -26.434 1.516 29.840 1.00 83.56 105 GLN A CA 1
ATOM 798 C C . GLN A 1 105 ? -25.507 0.376 29.394 1.00 83.56 105 GLN A C 1
ATOM 800 O O . GLN A 1 105 ? -24.568 0.610 28.631 1.00 83.56 105 GLN A O 1
ATOM 805 N N . ALA A 1 106 ? -25.771 -0.862 29.823 1.00 81.94 106 ALA A N 1
ATOM 806 C CA . ALA A 1 106 ? -25.007 -2.034 29.403 1.00 81.94 106 ALA A CA 1
ATOM 807 C C . ALA A 1 106 ? -25.162 -2.309 27.898 1.00 81.94 106 ALA A C 1
ATOM 809 O O . ALA A 1 106 ? -24.164 -2.549 27.215 1.00 81.94 106 ALA A O 1
ATOM 810 N N . LEU A 1 107 ? -26.383 -2.200 27.362 1.00 84.44 107 LEU A N 1
ATOM 811 C CA . LEU A 1 107 ? -26.637 -2.329 25.923 1.00 84.44 107 LEU A CA 1
ATOM 812 C C . LEU A 1 107 ? -25.935 -1.230 25.117 1.00 84.44 107 LEU A C 1
ATOM 814 O O . LEU A 1 107 ? -25.319 -1.513 24.089 1.00 84.44 107 LEU A O 1
ATOM 818 N N . GLU A 1 108 ? -25.978 0.018 25.589 1.00 84.88 108 GLU A N 1
ATOM 819 C CA . GLU A 1 108 ? -25.273 1.125 24.936 1.00 84.88 108 GLU A CA 1
ATOM 820 C C . GLU A 1 108 ? -23.751 0.905 24.940 1.00 84.88 108 GLU A C 1
ATOM 822 O O . GLU A 1 108 ? -23.079 1.118 23.927 1.00 84.88 108 GLU A O 1
ATOM 827 N N . SER A 1 109 ? -23.198 0.437 26.063 1.00 82.50 109 SER A N 1
ATOM 828 C CA . SER A 1 109 ? -21.778 0.095 26.185 1.00 82.50 109 SER A CA 1
ATOM 829 C C . SER A 1 109 ? -21.378 -1.016 25.211 1.00 82.50 109 SER A C 1
ATOM 831 O O . SER A 1 109 ? -20.375 -0.887 24.504 1.00 82.50 109 SER A O 1
ATOM 833 N N . GLN A 1 110 ? -22.197 -2.063 25.094 1.00 85.44 110 GLN A N 1
ATOM 834 C CA . GLN A 1 110 ? -21.969 -3.156 24.152 1.00 85.44 110 GLN A CA 1
ATOM 835 C C . GLN A 1 110 ? -22.009 -2.675 22.694 1.00 85.44 110 GLN A C 1
ATOM 837 O O . GLN A 1 110 ? -21.133 -3.031 21.904 1.00 85.44 110 GLN A O 1
ATOM 842 N N . ALA A 1 111 ? -22.970 -1.818 22.337 1.00 83.38 111 ALA A N 1
ATOM 843 C CA . ALA A 1 111 ? -23.051 -1.237 20.998 1.00 83.38 111 ALA A CA 1
ATOM 844 C C . ALA A 1 111 ? -21.806 -0.393 20.661 1.00 83.38 111 ALA A C 1
ATOM 846 O O . ALA A 1 111 ? -21.248 -0.512 19.569 1.00 83.38 111 ALA A O 1
ATOM 847 N N . LYS A 1 112 ? -21.313 0.413 21.613 1.00 86.44 112 LYS A N 1
ATOM 848 C CA . LYS A 1 112 ? -20.068 1.187 21.449 1.00 86.44 112 LYS A CA 1
ATOM 849 C C . LYS A 1 112 ? -18.837 0.292 21.306 1.00 86.44 112 LYS A C 1
ATOM 851 O O . LYS A 1 112 ? -17.957 0.611 20.505 1.00 86.44 112 LYS A O 1
ATOM 856 N N . ALA A 1 113 ? -18.774 -0.824 22.031 1.00 86.31 113 ALA A N 1
ATOM 857 C CA . ALA A 1 113 ? -17.688 -1.789 21.893 1.00 86.31 113 ALA A CA 1
ATOM 858 C C . ALA A 1 113 ? -17.658 -2.400 20.480 1.00 86.31 113 ALA A C 1
ATOM 860 O O . ALA A 1 113 ? -16.596 -2.442 19.861 1.00 86.31 113 ALA A O 1
ATOM 861 N N . LEU A 1 114 ? -18.820 -2.773 19.931 1.00 87.25 114 LEU A N 1
ATOM 862 C CA . LEU A 1 114 ? -18.930 -3.299 18.563 1.00 87.25 114 LEU A CA 1
ATOM 863 C C . LEU A 1 114 ? -18.518 -2.268 17.504 1.00 87.25 114 LEU A C 1
ATOM 865 O O . LEU A 1 114 ? -17.772 -2.599 16.583 1.00 87.25 114 LEU A O 1
ATOM 869 N N . LEU A 1 115 ? -18.947 -1.010 17.649 1.00 89.88 115 LEU A N 1
ATOM 870 C CA . LEU A 1 115 ? -18.514 0.076 16.761 1.00 89.88 115 LEU A CA 1
ATOM 871 C C . LEU A 1 115 ? -16.998 0.294 16.822 1.00 89.88 115 LEU A C 1
ATOM 873 O O . LEU A 1 115 ? -16.353 0.463 15.789 1.00 89.88 115 LEU A O 1
ATOM 877 N N . THR A 1 116 ? -16.422 0.254 18.024 1.00 85.56 116 THR A N 1
ATOM 878 C CA . THR A 1 116 ? -14.974 0.402 18.218 1.00 85.56 116 THR A CA 1
ATOM 879 C C . THR A 1 116 ? -14.212 -0.750 17.567 1.00 85.56 116 THR A C 1
ATOM 881 O O . THR A 1 116 ? -13.212 -0.518 16.894 1.00 85.56 116 THR A O 1
ATOM 884 N N . GLN A 1 117 ? -14.705 -1.983 17.701 1.00 88.12 117 GLN A N 1
ATOM 885 C CA . GLN A 1 117 ? -14.109 -3.151 17.055 1.00 88.12 117 GLN A CA 1
ATOM 886 C C . GLN A 1 117 ? -14.150 -3.041 15.524 1.00 88.12 117 GLN A C 1
ATOM 888 O O . GLN A 1 117 ? -13.136 -3.278 14.872 1.00 88.12 117 GLN A O 1
ATOM 893 N N . ALA A 1 118 ? -15.280 -2.619 14.949 1.00 87.75 118 ALA A N 1
ATOM 894 C CA . ALA A 1 118 ? -15.390 -2.393 13.509 1.00 87.75 118 ALA A CA 1
ATOM 895 C C . ALA A 1 118 ? -14.401 -1.320 13.014 1.00 87.75 118 ALA A C 1
ATOM 897 O O . ALA A 1 118 ? -13.751 -1.509 11.986 1.00 87.75 118 ALA A O 1
ATOM 898 N N . ALA A 1 119 ? -14.233 -0.232 13.773 1.00 90.56 119 ALA A N 1
ATOM 899 C CA . ALA A 1 119 ? -13.271 0.820 13.454 1.00 90.56 119 ALA A CA 1
ATOM 900 C C . ALA A 1 119 ? -11.811 0.331 13.521 1.00 90.56 119 ALA A C 1
ATOM 902 O O . ALA A 1 119 ? -11.007 0.704 12.667 1.00 90.56 119 ALA A O 1
ATOM 903 N N . ILE A 1 120 ? -11.464 -0.525 14.492 1.00 89.44 120 ILE A N 1
ATOM 904 C CA . ILE A 1 120 ? -10.130 -1.145 14.576 1.00 89.44 120 ILE A CA 1
ATOM 905 C C . ILE A 1 120 ? -9.862 -1.988 13.326 1.00 89.44 120 ILE A C 1
ATOM 907 O O . ILE A 1 120 ? -8.833 -1.796 12.684 1.00 89.44 120 ILE A O 1
ATOM 911 N N . CYS A 1 121 ? -10.807 -2.842 12.919 1.00 90.19 121 CYS A N 1
ATOM 912 C CA . CYS A 1 121 ? -10.648 -3.666 11.718 1.00 90.19 121 CYS A CA 1
ATOM 913 C C . CYS A 1 121 ? -10.483 -2.825 10.438 1.00 90.19 121 CYS A C 1
ATOM 915 O O . CYS A 1 121 ? -9.684 -3.167 9.566 1.00 90.19 121 CYS A O 1
ATOM 917 N N . GLU A 1 122 ? -11.205 -1.707 10.313 1.00 92.12 122 GLU A N 1
ATOM 918 C CA . GLU A 1 122 ? -11.039 -0.795 9.175 1.00 92.12 122 GLU A CA 1
ATOM 919 C C . GLU A 1 122 ? -9.644 -0.146 9.164 1.00 92.12 122 GLU A C 1
ATOM 921 O O . GLU A 1 122 ? -9.011 -0.033 8.112 1.00 92.12 122 GLU A O 1
ATOM 926 N N . MET A 1 123 ? -9.145 0.265 10.332 1.00 90.25 123 MET A N 1
ATOM 927 C CA . MET A 1 123 ? -7.817 0.864 10.475 1.00 90.25 123 MET A CA 1
ATOM 928 C C . MET A 1 123 ? -6.692 -0.134 10.191 1.00 90.25 123 MET A C 1
ATOM 930 O O . MET A 1 123 ? -5.722 0.226 9.521 1.00 90.25 123 MET A O 1
ATOM 934 N N . GLU A 1 124 ? -6.827 -1.382 10.641 1.00 88.56 124 GLU A N 1
ATOM 935 C CA . GLU A 1 124 ? -5.891 -2.464 10.314 1.00 88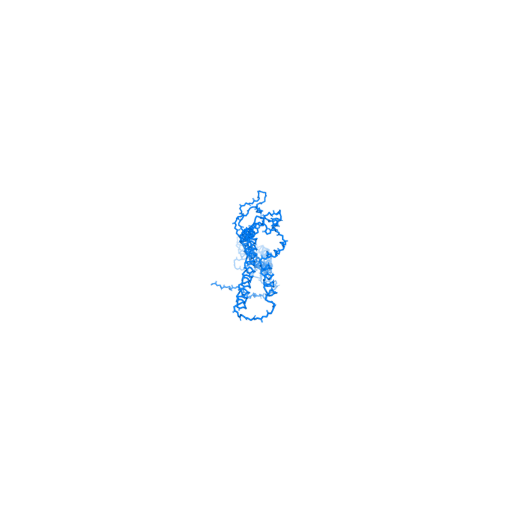.56 124 GLU A CA 1
ATOM 936 C C . GLU A 1 124 ? -5.844 -2.694 8.800 1.00 88.56 124 GLU A C 1
ATOM 938 O O . GLU A 1 124 ? -4.776 -2.599 8.200 1.00 88.56 124 GLU A O 1
ATOM 943 N N . SER A 1 125 ? -7.004 -2.832 8.147 1.00 89.31 125 SER A N 1
ATOM 944 C CA . SER A 1 125 ? -7.069 -2.994 6.689 1.00 89.31 125 SER A CA 1
ATOM 945 C C . SER A 1 125 ? -6.452 -1.811 5.929 1.00 89.31 125 SER A C 1
ATOM 947 O O . SER A 1 125 ? -5.750 -2.002 4.933 1.00 89.31 125 SER A O 1
ATOM 949 N N . LYS A 1 126 ? -6.667 -0.568 6.382 1.00 91.50 126 LYS A N 1
ATOM 950 C CA . LYS A 1 126 ? -6.010 0.615 5.792 1.00 91.50 126 LYS A CA 1
ATOM 951 C C . LYS A 1 126 ? -4.496 0.570 5.965 1.00 91.50 126 LYS A C 1
ATOM 953 O O . LYS A 1 126 ? -3.774 0.908 5.030 1.00 91.50 126 LYS A O 1
ATOM 958 N N . THR A 1 127 ? -4.024 0.155 7.135 1.00 87.62 127 THR A N 1
ATOM 959 C CA . THR A 1 127 ? -2.592 0.052 7.429 1.00 87.62 127 THR A CA 1
ATOM 960 C C . THR A 1 127 ? -1.932 -0.998 6.540 1.00 87.62 127 THR A C 1
ATOM 962 O O . THR A 1 127 ? -0.917 -0.703 5.912 1.00 87.62 127 THR A O 1
ATOM 965 N N . ASP A 1 128 ? -2.553 -2.167 6.385 1.00 87.88 128 ASP A N 1
ATOM 966 C CA . ASP A 1 128 ? -2.061 -3.231 5.504 1.00 87.88 128 ASP A CA 1
ATOM 967 C C . ASP A 1 128 ? -1.998 -2.780 4.039 1.00 87.88 128 ASP A C 1
ATOM 969 O O . ASP A 1 128 ? -0.996 -3.000 3.356 1.00 87.88 128 ASP A O 1
ATOM 973 N N . ASN A 1 129 ? -3.027 -2.073 3.562 1.00 87.44 129 ASN A N 1
ATOM 974 C CA . ASN A 1 129 ? -3.040 -1.514 2.210 1.00 87.44 129 ASN A CA 1
ATOM 975 C C . ASN A 1 129 ? -1.938 -0.464 1.999 1.00 87.44 129 ASN A C 1
ATOM 977 O O . ASN A 1 129 ? -1.299 -0.452 0.946 1.00 87.44 129 ASN A O 1
ATOM 981 N N . LEU A 1 130 ? -1.682 0.399 2.988 1.00 90.06 130 LEU A N 1
ATOM 982 C CA . LEU A 1 130 ? -0.595 1.381 2.924 1.00 90.06 130 LEU A CA 1
ATOM 983 C C . LEU A 1 130 ? 0.780 0.704 2.921 1.00 90.06 130 LEU A C 1
ATOM 985 O O . LEU A 1 130 ? 1.656 1.112 2.157 1.00 90.06 130 LEU A O 1
ATOM 989 N N . CYS A 1 131 ? 0.966 -0.343 3.728 1.00 85.19 131 CYS A N 1
ATOM 990 C CA . CYS A 1 131 ? 2.183 -1.151 3.723 1.00 85.19 131 CYS A CA 1
ATOM 991 C C . CYS A 1 131 ? 2.409 -1.801 2.351 1.00 85.19 131 CYS A C 1
ATOM 993 O O . CYS A 1 131 ? 3.471 -1.610 1.758 1.00 85.19 131 CYS A O 1
ATOM 995 N N . ALA A 1 132 ? 1.393 -2.465 1.791 1.00 88.50 132 ALA A N 1
ATOM 996 C CA . ALA A 1 132 ? 1.471 -3.072 0.463 1.00 88.50 132 ALA A CA 1
ATOM 997 C C . ALA A 1 132 ? 1.748 -2.031 -0.640 1.00 88.50 132 ALA A C 1
ATOM 999 O O . ALA A 1 132 ? 2.584 -2.249 -1.518 1.00 88.50 132 ALA A O 1
ATOM 1000 N N . GLN A 1 133 ? 1.104 -0.861 -0.584 1.00 92.88 133 GLN A N 1
ATOM 1001 C CA . GLN A 1 133 ? 1.340 0.222 -1.541 1.00 92.88 133 GLN A CA 1
ATOM 1002 C C . GLN A 1 133 ? 2.774 0.759 -1.451 1.00 92.88 133 GLN A C 1
ATOM 1004 O O . GLN A 1 133 ? 3.404 1.020 -2.480 1.00 92.88 133 GLN A O 1
ATOM 1009 N N . ARG A 1 134 ? 3.312 0.896 -0.232 1.00 85.50 134 ARG A N 1
ATOM 1010 C CA . ARG A 1 134 ? 4.696 1.323 -0.001 1.00 85.50 134 ARG A CA 1
ATOM 1011 C C . ARG A 1 134 ? 5.689 0.320 -0.578 1.00 85.50 134 ARG A C 1
ATOM 1013 O O . ARG A 1 134 ? 6.651 0.736 -1.220 1.00 85.50 134 ARG A O 1
ATOM 1020 N N . GLU A 1 135 ? 5.448 -0.975 -0.393 1.00 83.62 135 GLU A N 1
ATOM 1021 C CA . GLU A 1 135 ? 6.289 -2.035 -0.956 1.00 83.62 135 GLU A CA 1
ATOM 1022 C C . GLU A 1 135 ? 6.271 -2.030 -2.486 1.00 83.62 135 GLU A C 1
ATOM 1024 O O . GLU A 1 135 ? 7.333 -2.076 -3.103 1.00 83.62 135 GLU A O 1
ATOM 1029 N N . VAL A 1 136 ? 5.096 -1.894 -3.110 1.00 88.69 136 VAL A N 1
ATOM 1030 C CA . VAL A 1 136 ? 4.976 -1.806 -4.575 1.00 88.69 136 VAL A CA 1
ATOM 1031 C C . VAL A 1 136 ? 5.694 -0.570 -5.114 1.00 88.69 136 VAL A C 1
ATOM 1033 O O . VAL A 1 136 ? 6.430 -0.670 -6.096 1.00 88.69 136 VAL A O 1
ATOM 1036 N N . MET A 1 137 ? 5.524 0.589 -4.471 1.00 88.44 137 MET A N 1
ATOM 1037 C CA . MET A 1 137 ? 6.199 1.823 -4.879 1.00 88.44 137 MET A CA 1
ATOM 1038 C C . MET A 1 137 ? 7.722 1.700 -4.743 1.00 88.44 137 MET A C 1
ATOM 1040 O O . MET A 1 137 ? 8.457 2.098 -5.649 1.00 88.44 137 MET A O 1
ATOM 1044 N N . LEU A 1 138 ? 8.204 1.118 -3.641 1.00 86.00 138 LEU A N 1
ATOM 1045 C CA . LEU A 1 138 ? 9.630 0.915 -3.405 1.00 86.00 138 LEU A CA 1
ATOM 1046 C C . LEU A 1 138 ? 10.227 -0.083 -4.404 1.00 86.00 138 LEU A C 1
ATOM 1048 O O . LEU A 1 138 ? 11.252 0.206 -5.017 1.00 86.00 138 LEU A O 1
ATOM 1052 N N . ALA A 1 139 ? 9.566 -1.223 -4.615 1.00 85.12 139 ALA A N 1
ATOM 1053 C CA . ALA A 1 139 ? 9.993 -2.239 -5.571 1.00 85.12 139 ALA A CA 1
ATOM 1054 C C . ALA A 1 139 ? 9.981 -1.706 -7.012 1.00 85.12 139 ALA A C 1
ATOM 1056 O O . ALA A 1 139 ? 10.916 -1.964 -7.771 1.00 85.12 139 ALA A O 1
ATOM 1057 N N . GLY A 1 140 ? 8.959 -0.927 -7.383 1.00 89.88 140 GLY A N 1
ATOM 1058 C CA . GLY A 1 140 ? 8.881 -0.250 -8.676 1.00 89.88 140 GLY A CA 1
ATOM 1059 C C . GLY A 1 140 ? 10.032 0.734 -8.871 1.00 89.88 140 GLY A C 1
ATOM 1060 O O . GLY A 1 140 ? 10.743 0.657 -9.871 1.00 89.88 140 GLY A O 1
ATOM 1061 N N . SER A 1 141 ? 10.287 1.586 -7.874 1.00 88.12 141 SER A N 1
ATOM 1062 C CA . SER A 1 141 ? 11.401 2.537 -7.912 1.00 88.12 141 SER A CA 1
ATOM 1063 C C . SER A 1 141 ? 12.759 1.839 -8.036 1.00 88.12 141 SER A C 1
ATOM 1065 O O . SER A 1 141 ? 13.561 2.232 -8.881 1.00 88.12 141 SER A O 1
ATOM 1067 N N . MET A 1 142 ? 12.998 0.766 -7.271 1.00 87.62 142 MET A N 1
ATOM 1068 C CA . MET A 1 142 ? 14.237 -0.019 -7.359 1.00 87.62 142 MET A CA 1
ATOM 1069 C C . MET A 1 142 ? 14.390 -0.715 -8.715 1.00 87.62 142 MET A C 1
ATOM 1071 O O . MET A 1 142 ? 15.488 -0.766 -9.259 1.00 87.62 142 MET A O 1
ATOM 1075 N N . ARG A 1 143 ? 13.303 -1.237 -9.295 1.00 87.44 143 ARG A N 1
ATOM 1076 C CA . ARG A 1 143 ? 13.341 -1.880 -10.616 1.00 87.44 143 ARG A CA 1
ATOM 1077 C C . ARG A 1 143 ? 13.628 -0.879 -11.736 1.00 87.44 143 ARG A C 1
ATOM 1079 O O . ARG A 1 143 ? 14.311 -1.217 -12.703 1.00 87.44 143 ARG A O 1
ATOM 1086 N N . GLU A 1 144 ? 13.088 0.331 -11.635 1.00 90.75 144 GLU A N 1
ATOM 1087 C CA . GLU A 1 144 ? 13.265 1.367 -12.652 1.00 90.75 144 GLU A CA 1
ATOM 1088 C C . GLU A 1 144 ? 14.602 2.098 -12.543 1.00 90.75 144 GLU A C 1
ATOM 1090 O O . GLU A 1 144 ? 15.270 2.280 -13.562 1.00 90.75 144 GLU A O 1
ATOM 1095 N N . ASN A 1 145 ? 14.964 2.536 -11.336 1.00 86.56 145 ASN A N 1
ATOM 1096 C CA . ASN A 1 145 ? 16.060 3.477 -11.094 1.00 86.56 145 ASN A CA 1
ATOM 1097 C C . ASN A 1 145 ? 17.274 2.839 -10.396 1.00 86.56 145 ASN A C 1
ATOM 1099 O O . ASN A 1 145 ? 18.301 3.498 -10.286 1.00 86.56 145 ASN A O 1
ATOM 1103 N N . GLY A 1 146 ? 17.151 1.599 -9.915 1.00 87.56 146 GLY A N 1
ATOM 1104 C CA . GLY A 1 146 ? 18.180 0.914 -9.132 1.00 87.56 146 GLY A CA 1
ATOM 1105 C C . GLY A 1 146 ? 18.117 1.212 -7.631 1.00 87.56 146 GLY A C 1
ATOM 1106 O O . GLY A 1 146 ? 17.315 2.026 -7.162 1.00 87.56 146 GLY A O 1
ATOM 1107 N N . ARG A 1 147 ? 18.929 0.505 -6.836 1.00 87.25 147 ARG A N 1
ATOM 1108 C CA . ARG A 1 147 ? 19.040 0.743 -5.389 1.00 87.25 147 ARG A CA 1
ATOM 1109 C C . ARG A 1 147 ? 19.851 2.001 -5.102 1.00 87.25 147 ARG A C 1
ATOM 1111 O O . ARG A 1 147 ? 20.773 2.355 -5.828 1.00 87.25 147 ARG A O 1
ATOM 1118 N N . VAL A 1 148 ? 19.541 2.654 -3.988 1.00 86.88 148 VAL A N 1
ATOM 1119 C CA . VAL A 1 148 ? 20.300 3.815 -3.507 1.00 86.88 148 VAL A CA 1
ATOM 1120 C C . VAL A 1 148 ? 21.602 3.345 -2.855 1.00 86.88 148 VAL A C 1
ATOM 1122 O O . VAL A 1 148 ? 21.570 2.477 -1.984 1.00 86.88 148 VAL A O 1
ATOM 1125 N N . MET A 1 149 ? 22.733 3.935 -3.249 1.00 88.31 149 MET A N 1
ATOM 1126 C CA . MET A 1 149 ? 24.043 3.700 -2.627 1.00 88.31 149 MET A CA 1
ATOM 1127 C C . MET A 1 149 ? 24.324 4.664 -1.485 1.00 88.31 149 MET A C 1
ATOM 1129 O O . MET A 1 149 ? 24.776 4.250 -0.419 1.00 88.31 149 MET A O 1
ATOM 1133 N N . THR A 1 150 ? 24.075 5.952 -1.708 1.00 87.69 150 THR A N 1
ATOM 1134 C CA . THR A 1 150 ? 24.342 6.989 -0.714 1.00 87.69 150 THR A CA 1
ATOM 1135 C C . THR A 1 150 ? 23.162 7.936 -0.607 1.00 87.69 150 THR A C 1
ATOM 1137 O O . THR A 1 150 ? 22.578 8.364 -1.607 1.00 87.69 150 THR A O 1
ATOM 1140 N N . TYR A 1 151 ? 22.823 8.253 0.636 1.00 88.25 151 TYR A N 1
ATOM 1141 C CA . TYR A 1 151 ? 21.878 9.302 0.984 1.00 88.25 151 TYR A CA 1
ATOM 1142 C C . TYR A 1 151 ? 22.632 10.574 1.358 1.00 88.25 151 TYR A C 1
ATOM 1144 O O . TYR A 1 151 ? 23.819 10.527 1.696 1.00 88.25 151 TYR A O 1
ATOM 1152 N N . ASP A 1 152 ? 21.932 11.698 1.281 1.00 89.06 152 ASP A N 1
ATOM 1153 C CA . ASP A 1 152 ? 22.430 12.983 1.747 1.00 89.06 152 ASP A CA 1
ATOM 1154 C C . ASP A 1 152 ? 22.722 12.944 3.253 1.00 89.06 152 ASP A C 1
ATOM 1156 O O . ASP A 1 152 ? 21.994 12.327 4.033 1.00 89.06 152 ASP A O 1
ATOM 1160 N N . ALA A 1 153 ? 23.825 13.577 3.655 1.00 85.31 153 ALA A N 1
ATOM 1161 C CA . ALA A 1 153 ? 24.260 13.607 5.048 1.00 85.31 153 ALA A CA 1
ATOM 1162 C C . ALA A 1 153 ? 23.329 14.475 5.910 1.00 85.31 153 ALA A C 1
ATOM 1164 O O . ALA A 1 153 ? 23.212 14.240 7.112 1.00 85.31 153 ALA A O 1
ATOM 1165 N N . GLU A 1 154 ? 22.664 15.455 5.294 1.00 87.06 154 GLU A N 1
ATOM 1166 C CA . GLU A 1 154 ? 21.710 16.349 5.958 1.00 87.06 154 GLU A CA 1
ATOM 1167 C C . GLU A 1 154 ? 20.259 15.846 5.860 1.00 87.06 154 GLU A C 1
ATOM 1169 O O . GLU A 1 154 ? 19.458 16.119 6.753 1.00 87.06 154 GLU A O 1
ATOM 1174 N N . ASP A 1 155 ? 19.922 15.066 4.824 1.00 83.38 155 ASP A N 1
ATOM 1175 C CA . ASP A 1 155 ? 18.586 14.498 4.615 1.00 83.38 155 ASP A CA 1
ATOM 1176 C C . ASP A 1 155 ? 18.649 13.019 4.198 1.00 83.38 155 ASP A C 1
ATOM 1178 O O . ASP A 1 155 ? 18.809 12.659 3.028 1.00 83.38 155 ASP A O 1
ATOM 1182 N N . THR A 1 156 ? 18.433 12.145 5.183 1.00 77.94 156 THR A N 1
ATOM 1183 C CA . THR A 1 156 ? 18.408 10.682 5.002 1.00 77.94 156 THR A CA 1
ATOM 1184 C C . THR A 1 156 ? 17.343 10.174 4.024 1.00 77.94 156 THR A C 1
ATOM 1186 O O . THR A 1 156 ? 17.384 9.004 3.653 1.00 77.94 156 THR A O 1
ATOM 1189 N N . CYS A 1 157 ? 16.400 11.012 3.578 1.00 80.00 157 CYS A N 1
ATOM 1190 C CA . CYS A 1 157 ? 15.384 10.636 2.594 1.00 80.00 157 CYS A CA 1
ATOM 1191 C C . CYS A 1 157 ? 15.765 10.986 1.147 1.00 80.00 157 CYS A C 1
ATOM 1193 O O . CYS A 1 157 ? 15.046 10.596 0.224 1.00 80.00 157 CYS A O 1
ATOM 1195 N N . LYS A 1 158 ? 16.880 11.689 0.918 1.00 83.38 158 LYS A N 1
ATOM 1196 C CA . LYS A 1 158 ? 17.292 12.135 -0.415 1.00 83.38 158 LYS A CA 1
ATOM 1197 C C . LYS A 1 158 ? 18.455 11.289 -0.951 1.00 83.38 158 LYS A C 1
ATOM 1199 O O . LYS A 1 158 ? 19.575 11.411 -0.454 1.00 83.38 158 LYS A O 1
ATOM 1204 N N . PRO A 1 159 ? 18.232 10.433 -1.964 1.00 83.69 159 PRO A N 1
ATOM 1205 C CA . PRO A 1 159 ? 19.314 9.676 -2.584 1.00 83.69 159 PRO A CA 1
ATOM 1206 C C . PRO A 1 159 ? 20.218 10.598 -3.418 1.00 83.69 159 PRO A C 1
ATOM 1208 O O . PRO A 1 159 ? 19.720 11.406 -4.203 1.00 83.69 159 PRO A O 1
ATOM 1211 N N . ILE A 1 160 ? 21.540 10.467 -3.264 1.00 88.50 160 ILE A N 1
ATOM 1212 C CA . ILE A 1 160 ? 22.548 11.207 -4.048 1.00 88.50 160 ILE A CA 1
ATOM 1213 C C . ILE A 1 160 ? 23.089 10.339 -5.183 1.00 88.50 160 ILE A C 1
ATOM 1215 O O . ILE A 1 160 ? 23.178 10.795 -6.321 1.00 88.50 160 ILE A O 1
ATOM 1219 N N . LEU A 1 161 ? 23.456 9.093 -4.876 1.00 87.19 161 LEU A N 1
ATOM 1220 C CA . LEU A 1 161 ? 23.959 8.132 -5.855 1.00 87.19 161 LEU A CA 1
ATOM 1221 C C . LEU A 1 161 ? 23.095 6.876 -5.843 1.00 87.19 161 LEU A C 1
ATOM 1223 O O . LEU A 1 161 ? 22.767 6.329 -4.786 1.00 87.19 161 LEU A O 1
ATOM 1227 N N . LEU A 1 162 ? 22.761 6.419 -7.043 1.00 88.94 162 LEU A N 1
ATOM 1228 C CA . LEU A 1 162 ? 22.098 5.146 -7.304 1.00 88.94 162 LEU A CA 1
ATOM 1229 C C . LEU A 1 162 ? 23.147 4.140 -7.791 1.00 88.94 162 LEU A C 1
ATOM 1231 O O . LEU A 1 162 ? 24.196 4.533 -8.301 1.00 88.94 162 LEU A O 1
ATOM 1235 N N . MET A 1 163 ? 22.890 2.851 -7.585 1.00 88.50 163 MET A N 1
ATOM 1236 C CA . MET A 1 163 ? 23.680 1.783 -8.192 1.00 88.50 163 MET A CA 1
ATOM 1237 C C . MET A 1 163 ? 23.474 1.764 -9.708 1.00 88.50 163 MET A C 1
ATOM 1239 O O . MET A 1 163 ? 22.411 2.133 -10.207 1.00 88.50 163 MET A O 1
ATOM 1243 N N . ASP A 1 164 ? 24.484 1.261 -10.411 1.00 88.19 164 ASP A N 1
ATOM 1244 C CA . ASP A 1 164 ? 24.494 1.033 -11.858 1.00 88.19 164 ASP A CA 1
ATOM 1245 C C . ASP A 1 164 ? 23.627 -0.184 -12.235 1.00 88.19 164 ASP A C 1
ATOM 1247 O O . ASP A 1 164 ? 24.093 -1.209 -12.730 1.00 88.19 164 ASP A O 1
ATOM 1251 N N . GLU A 1 165 ? 22.339 -0.105 -11.920 1.00 86.31 165 GLU A N 1
ATOM 1252 C CA . GLU A 1 165 ? 21.359 -1.156 -12.157 1.00 86.31 165 GLU A CA 1
ATOM 1253 C C . GLU A 1 165 ? 19.974 -0.557 -12.447 1.00 86.31 165 GLU A C 1
ATOM 1255 O O . GLU A 1 165 ? 19.727 0.642 -12.309 1.00 86.31 165 GLU A O 1
ATOM 1260 N N . GLY A 1 166 ? 19.035 -1.410 -12.849 1.00 90.25 166 GLY A N 1
ATOM 1261 C CA . GLY A 1 166 ? 17.663 -1.004 -13.137 1.00 90.25 166 GLY A CA 1
ATOM 1262 C C . GLY A 1 166 ? 17.424 -0.665 -14.607 1.00 90.25 166 GLY A C 1
ATOM 1263 O O . GLY A 1 166 ? 18.335 -0.538 -15.428 1.00 90.25 166 GLY A O 1
ATOM 1264 N N . LEU A 1 167 ? 16.144 -0.570 -14.964 1.00 91.81 167 LEU A N 1
ATOM 1265 C CA . LEU A 1 167 ? 15.730 -0.453 -16.359 1.00 91.81 167 LEU A CA 1
ATOM 1266 C C . LEU A 1 167 ? 16.263 0.823 -17.024 1.00 91.81 167 LEU A C 1
ATOM 1268 O O . LEU A 1 167 ? 16.725 0.760 -18.161 1.00 91.81 167 LEU A O 1
ATOM 1272 N N . LYS A 1 168 ? 16.218 1.969 -16.335 1.00 90.25 168 LYS A N 1
ATOM 1273 C CA . LYS A 1 168 ? 16.658 3.249 -16.910 1.00 90.25 168 LYS A CA 1
ATOM 1274 C C . LYS A 1 168 ? 18.168 3.312 -17.099 1.00 90.25 168 LYS A C 1
ATOM 1276 O O . LYS A 1 168 ? 18.617 3.889 -18.089 1.00 90.25 168 LYS A O 1
ATOM 1281 N N . TYR A 1 169 ? 18.940 2.695 -16.203 1.00 91.00 169 TYR A N 1
ATOM 1282 C CA . TYR A 1 169 ? 20.388 2.583 -16.367 1.00 91.00 169 TYR A CA 1
ATOM 1283 C C . TYR A 1 169 ? 20.717 1.805 -17.644 1.00 91.00 169 TYR A C 1
ATOM 1285 O O . TYR A 1 169 ? 21.348 2.347 -18.549 1.00 91.00 169 TYR A O 1
ATOM 1293 N N . HIS A 1 170 ? 20.164 0.598 -17.797 1.00 89.06 170 HIS A N 1
ATOM 1294 C CA . HIS A 1 170 ? 20.392 -0.215 -18.994 1.00 89.06 170 HIS A CA 1
ATOM 1295 C C . HIS A 1 170 ? 19.848 0.432 -20.276 1.00 89.06 170 HIS A C 1
ATOM 1297 O O . HIS A 1 170 ? 20.454 0.306 -21.337 1.00 89.06 170 HIS A O 1
ATOM 1303 N N . GLN A 1 171 ? 18.729 1.161 -20.211 1.00 92.69 171 GLN A N 1
ATOM 1304 C CA . GLN A 1 171 ? 18.251 1.965 -21.343 1.00 92.69 171 GLN A CA 1
ATOM 1305 C C . GLN A 1 171 ? 19.250 3.060 -21.722 1.00 92.69 171 GLN A C 1
ATOM 1307 O O . GLN A 1 171 ? 19.508 3.268 -22.906 1.00 92.69 171 GLN A O 1
ATOM 1312 N N . THR A 1 172 ? 19.842 3.726 -20.733 1.00 89.88 172 THR A N 1
ATOM 1313 C CA . THR A 1 172 ? 20.866 4.749 -20.962 1.00 89.88 172 THR A CA 1
ATOM 1314 C C . THR A 1 172 ? 22.130 4.132 -21.555 1.00 89.88 172 THR A C 1
ATOM 1316 O O . THR A 1 172 ? 22.642 4.652 -22.544 1.00 89.88 172 THR A O 1
ATOM 1319 N N . GLU A 1 173 ? 22.587 2.984 -21.047 1.00 90.88 173 GLU A N 1
ATOM 1320 C CA . GLU A 1 173 ? 23.705 2.236 -21.636 1.00 90.88 173 GLU A CA 1
ATOM 1321 C C . GLU A 1 173 ? 23.429 1.821 -23.084 1.00 90.88 173 GLU A C 1
ATOM 1323 O O . GLU A 1 173 ? 24.294 1.982 -23.944 1.00 90.88 173 GLU A O 1
ATOM 1328 N N . MET A 1 174 ? 22.220 1.341 -23.393 1.00 91.38 174 MET A N 1
ATOM 1329 C CA . MET A 1 174 ? 21.837 1.016 -24.770 1.00 91.38 174 MET A CA 1
ATOM 1330 C C . MET A 1 174 ? 21.886 2.248 -25.677 1.00 91.38 174 MET A C 1
ATOM 1332 O O . MET A 1 174 ? 22.399 2.156 -26.790 1.00 91.38 174 MET A O 1
ATOM 1336 N N . VAL A 1 175 ? 21.397 3.402 -25.214 1.00 92.31 175 VAL A N 1
ATOM 1337 C CA . VAL A 1 175 ? 21.458 4.662 -25.974 1.00 92.31 175 VAL A CA 1
ATOM 1338 C C . VAL A 1 175 ? 22.908 5.112 -26.175 1.00 92.31 175 VAL A C 1
ATOM 1340 O O . VAL A 1 175 ? 23.275 5.530 -27.273 1.00 92.31 175 VAL A O 1
ATOM 1343 N N . ILE A 1 176 ? 23.762 4.977 -25.157 1.00 84.56 176 ILE A N 1
ATOM 1344 C CA . ILE A 1 176 ? 25.198 5.267 -25.260 1.00 84.56 176 ILE A CA 1
ATOM 1345 C C . ILE A 1 176 ? 25.865 4.323 -26.273 1.00 84.56 176 ILE A C 1
ATOM 1347 O O . ILE A 1 176 ? 26.600 4.779 -27.149 1.00 84.56 176 ILE A O 1
ATOM 1351 N N . GLY A 1 177 ? 25.572 3.023 -26.217 1.00 88.69 177 GLY A N 1
ATOM 1352 C CA . GLY A 1 177 ? 26.072 2.034 -27.171 1.00 88.69 177 GLY A CA 1
ATOM 1353 C C . GLY A 1 177 ? 25.621 2.321 -28.605 1.00 88.69 177 GLY A C 1
ATOM 1354 O O . GLY A 1 177 ? 26.437 2.304 -29.526 1.00 88.69 177 GLY A O 1
ATOM 1355 N N . GLN A 1 178 ? 24.346 2.672 -28.800 1.00 90.12 178 GLN A N 1
ATOM 1356 C CA . GLN A 1 178 ? 23.819 3.109 -30.096 1.00 90.12 178 GLN A CA 1
ATOM 1357 C C . GLN A 1 178 ? 24.525 4.370 -30.596 1.00 90.12 178 GLN A C 1
ATOM 1359 O O . GLN A 1 178 ? 24.882 4.436 -31.772 1.00 90.12 178 GLN A O 1
ATOM 1364 N N . ARG A 1 179 ? 24.800 5.340 -29.715 1.00 81.44 179 ARG A N 1
ATOM 1365 C CA . ARG A 1 179 ? 25.571 6.539 -30.064 1.00 81.44 179 ARG A CA 1
ATOM 1366 C C . ARG A 1 179 ? 26.965 6.167 -30.566 1.00 81.44 179 ARG A C 1
ATOM 1368 O O . ARG A 1 179 ? 27.357 6.641 -31.627 1.00 81.44 179 ARG A O 1
ATOM 1375 N N . TYR A 1 180 ? 27.693 5.295 -29.867 1.00 84.06 180 TYR A N 1
ATOM 1376 C CA . TYR A 1 180 ? 29.007 4.831 -30.329 1.00 84.06 180 TYR A CA 1
ATOM 1377 C C . TYR A 1 180 ? 28.935 4.044 -31.644 1.00 84.06 180 TYR A C 1
ATOM 1379 O O . TYR A 1 180 ? 29.814 4.207 -32.488 1.00 84.06 180 TYR A O 1
ATOM 1387 N N . GLY A 1 181 ? 27.883 3.248 -31.854 1.00 84.38 181 GLY A N 1
ATOM 1388 C CA . GLY A 1 181 ? 27.636 2.552 -33.119 1.00 84.38 181 GLY A CA 1
ATOM 1389 C C . GLY A 1 181 ? 27.381 3.504 -34.291 1.00 84.38 181 GLY A C 1
ATOM 1390 O O . GLY A 1 181 ? 27.946 3.327 -35.365 1.00 84.38 181 GLY A O 1
ATOM 1391 N N . ILE A 1 182 ? 26.586 4.556 -34.083 1.00 82.12 182 ILE A N 1
ATOM 1392 C CA . ILE A 1 182 ? 26.355 5.595 -35.097 1.00 82.12 182 ILE A CA 1
ATOM 1393 C C . ILE A 1 182 ? 27.655 6.348 -35.391 1.00 82.12 182 ILE A C 1
ATOM 1395 O O . ILE A 1 182 ? 27.971 6.598 -36.553 1.00 82.12 182 ILE A O 1
ATOM 1399 N N . LEU A 1 183 ? 28.431 6.691 -34.359 1.00 79.75 183 LEU A N 1
ATOM 1400 C CA . LEU A 1 183 ? 29.711 7.381 -34.521 1.00 79.75 183 LEU A CA 1
ATOM 1401 C C . LEU A 1 183 ? 30.728 6.533 -35.296 1.00 79.75 183 LEU A C 1
ATOM 1403 O O . LEU A 1 183 ? 31.398 7.060 -36.183 1.00 79.75 183 LEU A O 1
ATOM 1407 N N . SER A 1 184 ? 30.826 5.233 -35.009 1.00 79.62 184 SER A N 1
ATOM 1408 C CA . SER A 1 184 ? 31.741 4.336 -35.721 1.00 79.62 184 SER A CA 1
ATOM 1409 C C . SER A 1 184 ? 31.314 4.106 -37.173 1.00 79.62 184 SER A C 1
ATOM 1411 O O . SER A 1 184 ? 32.157 4.179 -38.065 1.00 79.62 184 SER A O 1
ATOM 1413 N N . ASP A 1 185 ? 30.017 3.924 -37.441 1.00 82.56 185 ASP A N 1
ATOM 1414 C CA . ASP A 1 185 ? 29.480 3.807 -38.803 1.00 82.56 185 ASP A CA 1
ATOM 1415 C C . ASP A 1 185 ? 29.697 5.099 -39.605 1.00 82.56 185 ASP A C 1
ATOM 1417 O O . ASP A 1 185 ? 30.130 5.067 -40.760 1.00 82.56 185 ASP A O 1
ATOM 1421 N N . THR A 1 186 ? 29.491 6.255 -38.969 1.00 76.12 186 THR A N 1
ATOM 1422 C CA . THR A 1 186 ? 29.760 7.564 -39.578 1.00 76.12 186 THR A CA 1
ATOM 1423 C C . THR A 1 186 ? 31.247 7.721 -39.901 1.00 76.12 186 THR A C 1
ATOM 1425 O O . THR A 1 186 ? 31.581 8.163 -41.000 1.00 76.12 186 THR A O 1
ATOM 1428 N N . TYR A 1 187 ? 32.141 7.305 -38.998 1.00 73.56 187 TYR A N 1
ATOM 1429 C CA . TYR A 1 187 ? 33.586 7.319 -39.237 1.00 73.56 187 TYR A CA 1
ATOM 1430 C C . TYR A 1 187 ? 33.990 6.387 -40.389 1.00 73.56 187 TYR A C 1
ATOM 1432 O O . TYR A 1 187 ? 34.764 6.771 -41.262 1.00 73.56 187 TYR A O 1
ATOM 1440 N N . MET A 1 188 ? 33.425 5.178 -40.461 1.00 73.38 188 MET A N 1
ATOM 1441 C CA . MET A 1 188 ? 33.697 4.247 -41.563 1.00 73.38 188 MET A CA 1
ATOM 1442 C C . MET A 1 188 ? 33.220 4.781 -42.919 1.00 73.38 188 MET A C 1
ATOM 1444 O O . MET A 1 188 ? 33.910 4.632 -43.932 1.00 73.38 188 MET A O 1
ATOM 1448 N N . LYS A 1 189 ? 32.032 5.388 -42.961 1.00 76.75 189 LYS A N 1
ATOM 1449 C CA . LYS A 1 189 ? 31.431 5.884 -44.204 1.00 76.75 189 LYS A CA 1
ATOM 1450 C C . LYS A 1 189 ? 32.078 7.172 -44.694 1.00 76.75 189 LYS A C 1
ATOM 1452 O O . LYS A 1 189 ? 32.366 7.272 -45.885 1.00 76.75 189 LYS A O 1
ATOM 1457 N N . ASN A 1 190 ? 32.337 8.116 -43.791 1.00 68.50 190 ASN A N 1
ATOM 1458 C CA . ASN A 1 190 ? 32.713 9.488 -44.142 1.00 68.50 190 ASN A CA 1
ATOM 1459 C C . ASN A 1 190 ? 34.174 9.843 -43.815 1.00 68.50 190 ASN A C 1
ATOM 1461 O O . ASN A 1 190 ? 34.628 10.912 -44.220 1.00 68.50 190 ASN A O 1
ATOM 1465 N N . GLY A 1 191 ? 34.916 8.954 -43.147 1.00 67.50 191 GLY A N 1
ATOM 1466 C CA . GLY A 1 191 ? 36.299 9.189 -42.731 1.00 67.50 191 GLY A CA 1
ATOM 1467 C C . GLY A 1 191 ? 36.370 9.938 -41.400 1.00 67.50 191 GLY A C 1
ATOM 1468 O O . GLY A 1 191 ? 35.458 9.846 -40.575 1.00 67.50 191 GLY A O 1
ATOM 1469 N N . ARG A 1 192 ? 37.450 10.683 -41.144 1.00 65.81 192 ARG A N 1
ATOM 1470 C CA . ARG A 1 192 ? 37.561 11.478 -39.916 1.00 65.81 192 ARG A CA 1
ATOM 1471 C C . ARG A 1 192 ? 36.511 12.578 -39.926 1.00 65.81 192 ARG A C 1
ATOM 1473 O O . ARG A 1 192 ? 36.537 13.479 -40.762 1.00 65.81 192 ARG A O 1
ATOM 1480 N N . VAL A 1 193 ? 35.611 12.503 -38.954 1.00 64.19 193 VAL A N 1
ATOM 1481 C CA . VAL A 1 193 ? 34.550 13.482 -38.749 1.00 64.19 193 VAL A CA 1
ATOM 1482 C C . VAL A 1 193 ? 34.882 14.314 -37.520 1.00 64.19 193 VAL A C 1
ATOM 1484 O O . VAL A 1 193 ? 35.115 13.766 -36.442 1.00 64.19 193 VAL A O 1
ATOM 1487 N N . THR A 1 194 ? 34.918 15.633 -37.682 1.00 66.31 194 THR A N 1
ATOM 1488 C CA . THR A 1 194 ? 35.004 16.569 -36.557 1.00 66.31 194 THR A CA 1
ATOM 1489 C C . THR A 1 194 ? 33.587 16.864 -36.091 1.00 66.31 194 THR A C 1
ATOM 1491 O O . THR A 1 194 ? 32.733 17.222 -36.904 1.00 66.31 194 THR A O 1
ATOM 1494 N N . ILE A 1 195 ? 33.332 16.674 -34.801 1.00 71.06 195 ILE A N 1
ATOM 1495 C CA . ILE A 1 195 ? 32.011 16.815 -34.186 1.00 71.06 195 ILE A CA 1
ATOM 1496 C C . ILE A 1 195 ? 32.022 18.092 -33.343 1.00 71.06 195 ILE A C 1
ATOM 1498 O O . ILE A 1 195 ? 33.008 18.335 -32.646 1.00 71.06 195 ILE A O 1
ATOM 1502 N N . ASP A 1 196 ? 30.972 18.907 -33.426 1.00 70.38 196 ASP A N 1
ATOM 1503 C CA . ASP A 1 196 ? 30.802 20.073 -32.552 1.00 70.38 196 ASP A CA 1
ATOM 1504 C C . ASP A 1 196 ? 30.333 19.698 -31.137 1.00 70.38 196 ASP A C 1
ATOM 1506 O O . ASP A 1 196 ? 30.030 18.543 -30.822 1.00 70.38 196 ASP A O 1
ATOM 1510 N N . ASP A 1 197 ? 30.232 20.716 -30.281 1.00 69.69 197 ASP A N 1
ATOM 1511 C CA . ASP A 1 197 ? 29.768 20.612 -28.894 1.00 69.69 197 ASP A CA 1
ATOM 1512 C C . ASP A 1 197 ? 28.322 20.082 -28.767 1.00 69.69 197 ASP A C 1
ATOM 1514 O O . ASP A 1 197 ? 27.888 19.713 -27.676 1.00 69.69 197 ASP A O 1
ATOM 1518 N N . GLN A 1 198 ? 27.566 20.015 -29.870 1.00 69.06 198 GLN A N 1
ATOM 1519 C CA . GLN A 1 198 ? 26.197 19.493 -29.931 1.00 69.06 198 GLN A CA 1
ATOM 1520 C C . GLN A 1 198 ? 26.145 18.037 -30.416 1.00 69.06 198 GLN A C 1
ATOM 1522 O O . GLN A 1 198 ? 25.072 17.433 -30.459 1.00 69.06 198 GLN A O 1
ATOM 1527 N N . GLY A 1 199 ? 27.293 17.435 -30.736 1.00 60.62 199 GLY A N 1
ATOM 1528 C CA . GLY A 1 199 ? 27.357 16.069 -31.238 1.00 60.62 199 GLY A CA 1
ATOM 1529 C C . GLY A 1 199 ? 27.057 15.950 -32.735 1.00 60.62 199 GLY A C 1
ATOM 1530 O O . GLY A 1 199 ? 26.854 14.829 -33.205 1.00 60.62 199 GLY A O 1
ATOM 1531 N N . LEU A 1 200 ? 27.028 17.063 -33.476 1.00 59.53 200 LEU A N 1
ATOM 1532 C CA . LEU A 1 200 ? 26.744 17.094 -34.907 1.00 59.53 200 LEU A CA 1
ATOM 1533 C C . LEU A 1 200 ? 28.043 17.148 -35.736 1.00 59.53 200 LEU A C 1
ATOM 1535 O O . LEU A 1 200 ? 29.020 17.787 -35.342 1.00 59.53 200 LEU A O 1
ATOM 1539 N N . PRO A 1 201 ? 28.093 16.455 -36.888 1.00 58.12 201 PRO A N 1
ATOM 1540 C CA . PRO A 1 201 ? 29.277 16.426 -37.741 1.00 58.12 201 PRO A CA 1
ATOM 1541 C C . PRO A 1 201 ? 29.439 17.744 -38.521 1.00 58.12 201 PRO A C 1
ATOM 1543 O O . PRO A 1 201 ? 28.568 18.102 -39.310 1.00 58.12 201 PRO A O 1
ATOM 1546 N N . VAL A 1 202 ? 30.565 18.445 -38.336 1.00 65.06 202 VAL A N 1
ATOM 1547 C CA . VAL A 1 202 ? 30.830 19.772 -38.942 1.00 65.06 202 VAL A CA 1
ATOM 1548 C C . VAL A 1 202 ? 31.752 19.694 -40.157 1.00 65.06 202 VAL A C 1
ATOM 1550 O O . VAL A 1 202 ? 31.556 20.416 -41.132 1.00 65.06 202 VAL A O 1
ATOM 1553 N N . THR A 1 203 ? 32.754 18.812 -40.139 1.00 60.59 203 THR A N 1
ATOM 1554 C CA . THR A 1 203 ? 33.672 18.612 -41.273 1.00 60.59 203 THR A CA 1
ATOM 1555 C C . THR A 1 203 ? 34.076 17.149 -41.405 1.00 60.59 203 THR A C 1
ATOM 1557 O O . THR A 1 203 ? 34.303 16.467 -40.404 1.00 60.59 203 THR A O 1
ATOM 1560 N N . THR A 1 204 ? 34.177 16.665 -42.644 1.00 61.22 204 THR A N 1
ATOM 1561 C CA . THR A 1 204 ? 34.638 15.310 -42.981 1.00 61.22 204 THR A CA 1
ATOM 1562 C C . THR A 1 204 ? 35.896 15.406 -43.836 1.00 61.22 204 THR A C 1
ATOM 1564 O O . THR A 1 204 ? 35.919 16.188 -44.786 1.00 61.22 204 THR A O 1
ATOM 1567 N N . ASP A 1 205 ? 36.922 14.608 -43.543 1.00 63.59 205 ASP A N 1
ATOM 1568 C CA . ASP A 1 205 ? 38.166 14.569 -44.332 1.00 63.59 205 ASP A CA 1
ATOM 1569 C C . ASP A 1 205 ? 38.000 13.943 -45.732 1.00 63.59 205 ASP A C 1
ATOM 1571 O O . ASP A 1 205 ? 38.917 13.998 -46.550 1.00 63.59 205 ASP A O 1
ATOM 1575 N N . GLY A 1 206 ? 36.828 13.369 -46.027 1.00 62.66 206 GLY A N 1
ATOM 1576 C CA . GLY A 1 206 ? 36.498 12.818 -47.339 1.00 62.66 206 GLY A CA 1
ATOM 1577 C C . GLY A 1 206 ? 37.265 11.539 -47.678 1.00 62.66 206 GLY A C 1
ATOM 1578 O O . GLY A 1 206 ? 37.175 11.076 -48.814 1.00 62.66 206 GLY A O 1
ATOM 1579 N N . ALA A 1 207 ? 37.982 10.941 -46.721 1.00 65.44 207 ALA A N 1
ATOM 1580 C CA . ALA A 1 207 ? 38.726 9.690 -46.892 1.00 65.44 207 ALA A CA 1
ATOM 1581 C C . ALA A 1 207 ? 37.894 8.437 -46.544 1.00 65.44 207 ALA A C 1
ATOM 1583 O O . ALA A 1 207 ? 38.430 7.336 -46.435 1.00 65.44 207 ALA A O 1
ATOM 1584 N N . GLY A 1 208 ? 36.584 8.597 -46.337 1.00 67.25 208 GLY A N 1
ATOM 1585 C CA . GLY A 1 208 ? 35.675 7.507 -45.992 1.00 67.25 208 GLY A CA 1
ATOM 1586 C C . GLY A 1 208 ? 35.310 6.584 -47.156 1.00 67.25 208 GLY A C 1
ATOM 1587 O O . GLY A 1 208 ? 35.485 6.916 -48.332 1.00 67.25 208 GLY A O 1
ATOM 1588 N N . LYS A 1 209 ? 34.724 5.427 -46.817 1.00 74.94 209 LYS A N 1
ATOM 1589 C CA . LYS A 1 209 ? 34.273 4.413 -47.783 1.00 74.94 209 LYS A CA 1
ATOM 1590 C C . LYS A 1 209 ? 33.356 4.982 -48.873 1.00 74.94 209 LYS A C 1
ATOM 1592 O O . LYS A 1 209 ? 33.450 4.551 -50.014 1.00 74.94 209 LYS A O 1
ATOM 1597 N N . VAL A 1 210 ? 32.503 5.960 -48.556 1.00 74.31 210 VAL A N 1
ATOM 1598 C CA . VAL A 1 210 ? 31.586 6.564 -49.540 1.00 74.31 210 VAL A CA 1
ATOM 1599 C C . VAL A 1 210 ? 32.358 7.222 -50.686 1.00 74.31 210 VAL A C 1
ATOM 1601 O O . VAL A 1 210 ? 31.989 7.064 -51.847 1.00 74.31 210 VAL A O 1
ATOM 1604 N N . THR A 1 211 ? 33.465 7.903 -50.390 1.00 70.88 211 THR A N 1
ATOM 1605 C CA . THR A 1 211 ? 34.313 8.506 -51.424 1.00 70.88 211 THR A CA 1
ATOM 1606 C C . THR A 1 211 ? 34.989 7.436 -52.279 1.00 70.88 211 THR A C 1
ATOM 1608 O O . THR A 1 211 ? 35.064 7.586 -53.498 1.00 70.88 211 THR A O 1
ATOM 1611 N N . GLU A 1 212 ? 35.446 6.337 -51.672 1.00 72.25 212 GLU A N 1
ATOM 1612 C CA . GLU A 1 212 ? 36.028 5.209 -52.411 1.00 72.25 212 GLU A CA 1
ATOM 1613 C C . GLU A 1 212 ? 35.000 4.506 -53.309 1.00 72.25 212 GLU A C 1
ATOM 1615 O O . GLU A 1 212 ? 35.299 4.220 -54.471 1.00 72.25 212 GLU A O 1
ATOM 1620 N N . ASP A 1 213 ? 33.773 4.297 -52.825 1.00 77.38 213 ASP A N 1
ATOM 1621 C CA . ASP A 1 213 ? 32.674 3.716 -53.603 1.00 77.38 213 ASP A CA 1
ATOM 1622 C C . ASP A 1 213 ? 32.305 4.630 -54.791 1.00 77.38 213 ASP A C 1
ATOM 1624 O O . ASP A 1 213 ? 32.124 4.153 -55.917 1.00 77.38 213 ASP A O 1
ATOM 1628 N N . ILE A 1 214 ? 32.287 5.956 -54.591 1.00 77.06 214 ILE A N 1
ATOM 1629 C CA . ILE A 1 214 ? 32.105 6.933 -55.677 1.00 77.06 214 ILE A CA 1
ATOM 1630 C C . ILE A 1 214 ? 33.244 6.819 -56.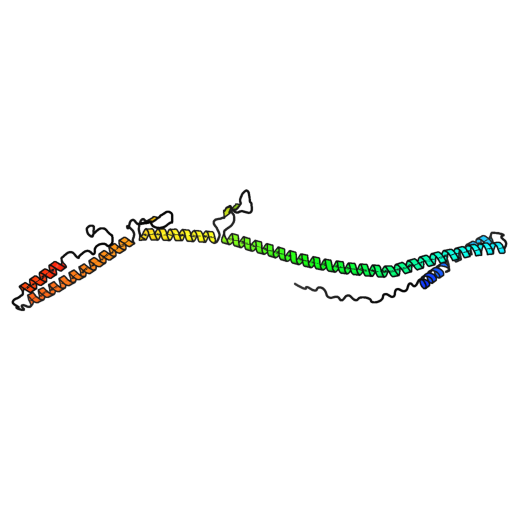698 1.00 77.06 214 ILE A C 1
ATOM 1632 O O . ILE A 1 214 ? 32.972 6.684 -57.893 1.00 77.06 214 ILE A O 1
ATOM 1636 N N . ARG A 1 215 ? 34.514 6.799 -56.270 1.00 73.62 215 ARG A N 1
ATOM 1637 C CA . ARG A 1 215 ? 35.661 6.634 -57.187 1.00 73.62 215 ARG A CA 1
ATOM 1638 C C . ARG A 1 215 ? 35.600 5.316 -57.951 1.00 73.62 215 ARG A C 1
ATOM 1640 O O . ARG A 1 215 ? 35.915 5.272 -59.139 1.00 73.62 215 ARG A O 1
ATOM 1647 N N . PHE A 1 216 ? 35.203 4.231 -57.295 1.00 78.38 216 PHE A N 1
ATOM 1648 C CA . PHE A 1 216 ? 35.015 2.939 -57.942 1.00 78.38 216 PHE A CA 1
ATOM 1649 C C . PHE A 1 216 ? 33.903 2.991 -58.998 1.00 78.38 216 PHE A C 1
ATOM 1651 O O . PHE A 1 216 ? 34.121 2.542 -60.122 1.00 78.38 216 PHE A O 1
ATOM 1658 N N . SER A 1 217 ? 32.762 3.616 -58.692 1.00 78.00 217 SER A N 1
ATOM 1659 C CA . SER A 1 217 ? 31.664 3.792 -59.653 1.00 78.00 217 SER A CA 1
ATOM 1660 C C . SER A 1 217 ? 32.069 4.628 -60.876 1.00 78.00 217 SER A C 1
ATOM 1662 O O . SER A 1 217 ? 31.723 4.282 -62.006 1.00 78.00 217 SER A O 1
ATOM 1664 N N . ILE A 1 218 ? 32.874 5.681 -60.677 1.00 77.31 218 ILE A N 1
ATOM 1665 C CA . ILE A 1 218 ? 33.417 6.502 -61.766 1.00 77.31 218 ILE A CA 1
ATOM 1666 C C . ILE A 1 218 ? 34.344 5.657 -62.647 1.00 77.31 218 ILE A C 1
ATOM 1668 O O . ILE A 1 218 ? 34.190 5.673 -63.867 1.00 77.31 218 ILE A O 1
ATOM 1672 N N . ARG A 1 219 ? 35.245 4.865 -62.048 1.00 78.56 219 ARG A N 1
ATOM 1673 C CA . ARG A 1 219 ? 36.137 3.954 -62.789 1.00 78.56 219 ARG A CA 1
ATOM 1674 C C . ARG A 1 219 ? 35.367 2.909 -63.592 1.00 78.56 219 ARG A C 1
ATOM 1676 O O . ARG A 1 219 ? 35.701 2.670 -64.747 1.00 78.56 219 ARG A O 1
ATOM 1683 N N . GLN A 1 220 ? 34.319 2.318 -63.018 1.00 84.62 220 GLN A N 1
ATOM 1684 C CA . GLN A 1 220 ? 33.460 1.389 -63.754 1.00 84.62 220 GLN A CA 1
ATOM 1685 C C . GLN A 1 220 ? 32.774 2.070 -64.938 1.00 84.62 220 GLN A C 1
ATOM 1687 O O . GLN A 1 220 ? 32.767 1.511 -66.031 1.00 84.62 220 GLN A O 1
ATOM 1692 N N . ARG A 1 221 ? 32.232 3.282 -64.753 1.00 79.12 221 ARG A N 1
ATOM 1693 C CA . ARG A 1 221 ? 31.599 4.034 -65.844 1.00 79.12 221 ARG A CA 1
ATOM 1694 C C . ARG A 1 221 ? 32.580 4.302 -66.986 1.00 79.12 221 ARG A C 1
ATOM 1696 O O . ARG A 1 221 ? 32.233 4.017 -68.127 1.00 79.12 221 ARG A O 1
ATOM 1703 N N . ILE A 1 222 ? 33.785 4.786 -66.675 1.00 78.88 222 ILE A N 1
ATOM 1704 C CA . ILE A 1 222 ? 34.840 5.028 -67.674 1.00 78.88 222 ILE A CA 1
ATOM 1705 C C . ILE A 1 222 ? 35.181 3.722 -68.400 1.00 78.88 222 ILE A C 1
ATOM 1707 O O . ILE A 1 222 ? 35.124 3.670 -69.622 1.00 78.88 222 ILE A O 1
ATOM 1711 N N . SER A 1 223 ? 35.400 2.626 -67.667 1.00 79.81 223 SER A N 1
ATOM 1712 C CA . SER A 1 223 ? 35.686 1.316 -68.266 1.00 79.81 223 SER A CA 1
ATOM 1713 C C . SER A 1 223 ? 34.568 0.818 -69.197 1.00 79.81 223 SER A C 1
ATOM 1715 O O . SER A 1 223 ? 34.854 0.250 -70.253 1.00 79.81 223 SER A O 1
ATOM 1717 N N . PHE A 1 224 ? 33.295 1.057 -68.860 1.00 84.62 224 PHE A N 1
ATOM 1718 C CA . PHE A 1 224 ? 32.172 0.738 -69.747 1.00 84.62 224 PHE A CA 1
ATOM 1719 C C . PHE A 1 224 ? 32.140 1.617 -71.002 1.00 84.62 224 PHE A C 1
ATOM 1721 O O . PHE A 1 224 ? 31.803 1.123 -72.079 1.00 84.62 224 PHE A O 1
ATOM 1728 N N . GLU A 1 225 ? 32.453 2.907 -70.889 1.00 82.06 225 GLU A N 1
ATOM 1729 C CA . GLU A 1 225 ? 32.528 3.813 -72.039 1.00 82.06 225 GLU A CA 1
ATOM 1730 C C . GLU A 1 225 ? 33.697 3.453 -72.964 1.00 82.06 225 GLU A C 1
ATOM 1732 O O . GLU A 1 225 ? 33.490 3.329 -74.173 1.00 82.06 225 GLU A O 1
ATOM 1737 N N . ASP A 1 226 ? 34.873 3.163 -72.409 1.00 79.88 226 ASP A N 1
ATOM 1738 C CA . ASP A 1 226 ? 36.044 2.696 -73.157 1.00 79.88 226 ASP A CA 1
ATOM 1739 C C . ASP A 1 226 ? 35.776 1.361 -73.849 1.00 79.88 226 ASP A C 1
ATOM 1741 O O . ASP A 1 226 ? 36.103 1.182 -75.022 1.00 79.88 226 ASP A O 1
ATOM 1745 N N . SER A 1 227 ? 35.107 0.429 -73.164 1.00 83.81 227 SER A N 1
ATOM 1746 C CA . SER A 1 227 ? 34.689 -0.840 -73.761 1.00 83.81 227 SER A CA 1
ATOM 1747 C C . SER A 1 227 ? 33.749 -0.619 -74.952 1.00 83.81 227 SER A C 1
ATOM 1749 O O . SER A 1 227 ? 33.953 -1.221 -76.008 1.00 83.81 227 SER A O 1
ATOM 1751 N N . LYS A 1 228 ? 32.767 0.289 -74.842 1.00 83.81 228 LYS A N 1
ATOM 1752 C CA . LYS A 1 228 ? 31.875 0.646 -75.962 1.00 83.81 228 LYS A CA 1
ATOM 1753 C C . LYS A 1 228 ? 32.645 1.256 -77.132 1.00 83.81 228 LYS A C 1
ATOM 1755 O O . LYS A 1 228 ? 32.394 0.875 -78.274 1.00 83.81 228 LYS A O 1
ATOM 1760 N N . ARG A 1 229 ? 33.585 2.168 -76.861 1.00 80.81 229 ARG A N 1
ATOM 1761 C CA . ARG A 1 229 ? 34.439 2.790 -77.886 1.00 80.81 229 ARG A CA 1
ATOM 1762 C C . ARG A 1 229 ? 35.311 1.755 -78.591 1.00 80.81 229 ARG A C 1
ATOM 1764 O O . ARG A 1 229 ? 35.342 1.730 -79.817 1.00 80.81 229 ARG A O 1
ATOM 1771 N N . ASN A 1 230 ? 35.942 0.857 -77.838 1.00 82.25 230 ASN A N 1
ATOM 1772 C CA . ASN A 1 230 ? 36.774 -0.218 -78.377 1.00 82.25 230 ASN A CA 1
ATOM 1773 C C . ASN A 1 230 ? 35.944 -1.194 -79.232 1.00 82.25 230 ASN A C 1
ATOM 1775 O O . ASN A 1 230 ? 36.327 -1.531 -80.351 1.00 82.25 230 ASN A O 1
ATOM 1779 N N . HIS A 1 231 ? 34.749 -1.583 -78.776 1.00 84.94 231 HIS A N 1
ATOM 1780 C CA . HIS A 1 231 ? 33.835 -2.390 -79.588 1.00 84.94 231 HIS A CA 1
ATOM 1781 C C . HIS A 1 231 ? 33.407 -1.683 -80.880 1.00 84.94 231 HIS A C 1
ATOM 1783 O O . HIS A 1 231 ? 33.409 -2.317 -81.935 1.00 84.94 231 HIS A O 1
ATOM 1789 N N . ALA A 1 232 ? 33.088 -0.387 -80.824 1.00 82.44 232 ALA A N 1
ATOM 1790 C CA . ALA A 1 232 ? 32.746 0.398 -82.009 1.00 82.44 232 ALA A CA 1
ATOM 1791 C C . ALA A 1 232 ? 33.926 0.509 -82.991 1.00 82.44 232 ALA A C 1
ATOM 1793 O O . ALA A 1 232 ? 33.732 0.330 -84.191 1.00 82.44 232 ALA A O 1
ATOM 1794 N N . ALA A 1 233 ? 35.144 0.730 -82.489 1.00 81.06 233 ALA A N 1
ATOM 1795 C CA . ALA A 1 233 ? 36.367 0.783 -83.289 1.00 81.06 233 ALA A CA 1
ATOM 1796 C C . ALA A 1 233 ? 36.694 -0.565 -83.954 1.00 81.06 233 ALA A C 1
ATOM 1798 O O . ALA A 1 233 ? 37.036 -0.617 -85.136 1.00 81.06 233 ALA A O 1
ATOM 1799 N N . ASN A 1 234 ? 36.546 -1.677 -83.229 1.00 83.19 234 ASN A N 1
ATOM 1800 C CA . ASN A 1 234 ? 36.750 -3.011 -83.794 1.00 83.19 234 ASN A CA 1
ATOM 1801 C C . ASN A 1 234 ? 35.696 -3.338 -84.860 1.00 83.19 234 ASN A C 1
ATOM 1803 O O . ASN A 1 234 ? 36.040 -3.859 -85.919 1.00 83.19 234 ASN A O 1
ATOM 1807 N N . ALA A 1 235 ? 34.426 -2.997 -84.618 1.00 82.06 235 ALA A N 1
ATOM 1808 C CA . ALA A 1 235 ? 33.350 -3.206 -85.585 1.00 82.06 235 ALA A CA 1
ATOM 1809 C C . ALA A 1 235 ? 33.537 -2.353 -86.852 1.00 82.06 235 ALA A C 1
ATOM 1811 O O . ALA A 1 235 ? 33.391 -2.863 -87.964 1.00 82.06 235 ALA A O 1
ATOM 1812 N N . SER A 1 236 ? 33.916 -1.077 -86.706 1.00 81.50 236 SER A N 1
ATOM 1813 C CA . SER A 1 236 ? 34.198 -0.200 -87.850 1.00 81.50 236 SER A CA 1
ATOM 1814 C C . SER A 1 236 ? 35.411 -0.686 -88.650 1.00 81.50 236 SER A C 1
ATOM 1816 O O . SER A 1 236 ? 35.369 -0.692 -89.879 1.00 81.50 236 SER A O 1
ATOM 1818 N N . SER A 1 237 ? 36.456 -1.170 -87.971 1.00 80.25 237 SER A N 1
ATOM 1819 C CA . SER A 1 237 ? 37.654 -1.743 -88.602 1.00 80.25 237 SER A CA 1
ATOM 1820 C C . SER A 1 237 ? 37.340 -3.015 -89.398 1.00 80.25 237 SER A C 1
ATOM 1822 O O . SER A 1 237 ? 37.858 -3.211 -90.496 1.00 80.25 237 SER A O 1
ATOM 1824 N N . GLN A 1 238 ? 36.450 -3.870 -88.889 1.00 84.44 238 GLN A N 1
ATOM 1825 C CA . GLN A 1 238 ? 35.981 -5.048 -89.625 1.00 84.44 238 GLN A CA 1
ATOM 1826 C C . GLN A 1 238 ? 35.153 -4.658 -90.856 1.00 84.44 238 GLN A C 1
ATOM 1828 O O . GLN A 1 238 ? 35.338 -5.239 -91.925 1.00 84.44 238 GLN A O 1
ATOM 1833 N N . MET A 1 239 ? 34.283 -3.651 -90.736 1.00 80.88 239 MET A N 1
ATOM 1834 C CA . MET A 1 239 ? 33.473 -3.161 -91.853 1.00 80.88 239 MET A CA 1
ATOM 1835 C C . MET A 1 239 ? 34.336 -2.549 -92.966 1.00 80.88 239 MET A C 1
ATOM 1837 O O . MET A 1 239 ? 34.166 -2.925 -94.124 1.00 80.88 239 MET A O 1
ATOM 1841 N N . ILE A 1 240 ? 35.272 -1.646 -92.641 1.00 78.25 240 ILE A N 1
ATOM 1842 C CA . ILE A 1 240 ? 36.158 -1.032 -93.646 1.00 78.25 240 ILE A CA 1
ATOM 1843 C C . ILE A 1 240 ? 37.064 -2.088 -94.292 1.00 78.25 240 ILE A C 1
ATOM 1845 O O . ILE A 1 240 ? 37.256 -2.063 -95.502 1.00 78.25 240 ILE A O 1
ATOM 1849 N N . SER A 1 241 ? 37.552 -3.070 -93.523 1.00 79.81 241 SER A N 1
ATOM 1850 C CA . SER A 1 241 ? 38.331 -4.187 -94.066 1.00 79.81 241 SER A CA 1
ATOM 1851 C C . SER A 1 241 ? 37.509 -5.032 -95.041 1.00 79.81 241 SER A C 1
ATOM 1853 O O . SER A 1 241 ? 38.018 -5.390 -96.101 1.00 79.81 241 SER A O 1
ATOM 1855 N N . GLY A 1 242 ? 36.236 -5.297 -94.730 1.00 82.81 242 GLY A N 1
ATOM 1856 C CA . GLY A 1 242 ? 35.309 -5.977 -95.634 1.00 82.81 242 GLY A CA 1
ATOM 1857 C C . GLY A 1 242 ? 35.015 -5.173 -96.903 1.00 82.81 242 GLY A C 1
ATOM 1858 O O . GLY A 1 242 ? 35.017 -5.742 -97.990 1.00 82.81 242 GLY A O 1
ATOM 1859 N N . LEU A 1 243 ? 34.824 -3.855 -96.789 1.00 75.31 243 LEU A N 1
ATOM 1860 C CA . LEU A 1 243 ? 34.614 -2.964 -97.938 1.00 75.31 243 LEU A CA 1
ATOM 1861 C C . LEU A 1 243 ? 35.853 -2.870 -98.840 1.00 75.31 243 LEU A C 1
ATOM 1863 O O . LEU A 1 243 ? 35.716 -2.947 -100.057 1.00 75.31 243 LEU A O 1
ATOM 1867 N N . LEU A 1 244 ? 37.051 -2.757 -98.257 1.00 72.88 244 LEU A N 1
ATOM 1868 C CA . LEU A 1 244 ? 38.320 -2.761 -98.993 1.00 72.88 244 LEU A CA 1
ATOM 1869 C C . LEU A 1 244 ? 38.566 -4.101 -99.700 1.00 72.88 244 LEU A C 1
ATOM 1871 O O . LEU A 1 244 ? 39.087 -4.120 -100.810 1.00 72.88 244 LEU A O 1
ATOM 1875 N N . ALA A 1 245 ? 38.174 -5.215 -99.077 1.00 77.75 245 ALA A N 1
ATOM 1876 C CA . ALA A 1 245 ? 38.304 -6.547 -99.663 1.00 77.75 245 ALA A CA 1
ATOM 1877 C C . 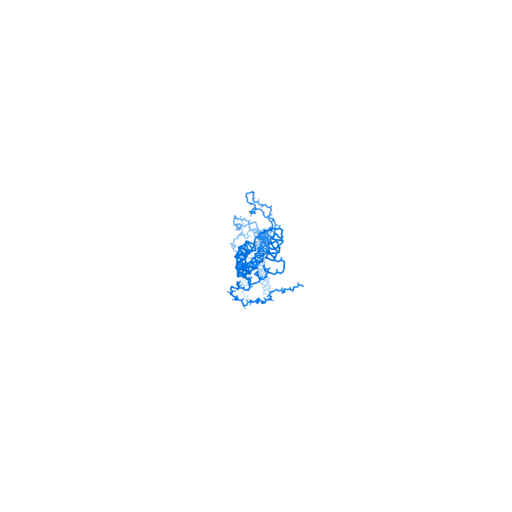ALA A 1 245 ? 37.253 -6.848 -100.747 1.00 77.75 245 ALA A C 1
ATOM 1879 O O . ALA A 1 245 ? 37.487 -7.707 -101.592 1.00 77.75 245 ALA A O 1
ATOM 1880 N N . ALA A 1 246 ? 36.099 -6.174 -100.731 1.00 74.94 246 ALA A N 1
ATOM 1881 C CA . ALA A 1 246 ? 34.988 -6.467 -101.633 1.00 74.94 246 ALA A CA 1
ATOM 1882 C C . ALA A 1 246 ? 35.162 -5.928 -103.070 1.00 74.94 246 ALA A C 1
ATOM 1884 O O . ALA A 1 246 ? 34.263 -6.144 -103.877 1.00 74.94 246 ALA A O 1
ATOM 1885 N N . GLU A 1 247 ? 36.262 -5.231 -103.403 1.00 64.88 247 GLU A N 1
ATOM 1886 C CA . GLU A 1 247 ? 36.523 -4.620 -104.730 1.00 64.88 247 GLU A CA 1
ATOM 1887 C C . GLU A 1 247 ? 35.314 -3.863 -105.329 1.00 64.88 247 GLU A C 1
ATOM 1889 O O . GLU A 1 247 ? 35.169 -3.725 -106.545 1.00 64.88 247 GLU A O 1
ATOM 1894 N N . VAL A 1 248 ? 34.418 -3.333 -104.488 1.00 59.88 248 VAL A N 1
ATOM 1895 C CA . VAL A 1 248 ? 33.295 -2.521 -104.963 1.00 59.88 248 VAL A CA 1
ATOM 1896 C C . VAL A 1 248 ? 33.861 -1.159 -105.356 1.00 59.88 248 VAL A C 1
ATOM 1898 O O . VAL A 1 248 ? 34.178 -0.317 -104.513 1.00 59.88 248 VAL A O 1
ATOM 1901 N N . VAL A 1 249 ? 34.052 -0.978 -106.662 1.00 53.44 249 VAL A N 1
ATOM 1902 C CA . VAL A 1 249 ? 34.508 0.266 -107.283 1.00 53.44 249 VAL A CA 1
ATOM 1903 C C . VAL A 1 249 ? 33.389 1.303 -107.192 1.00 53.44 249 VAL A C 1
ATOM 1905 O O . VAL A 1 249 ? 32.435 1.282 -107.966 1.00 53.44 249 VAL A O 1
ATOM 1908 N N . THR A 1 250 ? 33.510 2.224 -106.245 1.00 59.09 250 THR A N 1
ATOM 1909 C CA . THR A 1 250 ? 32.860 3.537 -106.305 1.00 59.09 250 THR A CA 1
ATOM 1910 C C . THR A 1 250 ? 33.960 4.583 -106.240 1.00 59.09 250 THR A C 1
ATOM 1912 O O . THR A 1 250 ? 34.807 4.465 -105.365 1.00 59.09 250 THR A O 1
ATOM 1915 N N . ASP A 1 251 ? 33.950 5.592 -107.113 1.00 61.06 251 ASP A N 1
ATOM 1916 C CA . ASP A 1 251 ? 35.018 6.600 -107.302 1.00 61.06 251 ASP A CA 1
ATOM 1917 C C . ASP A 1 251 ? 35.342 7.492 -106.070 1.00 61.06 251 ASP A C 1
ATOM 1919 O O . ASP A 1 251 ? 36.027 8.504 -106.201 1.00 61.06 251 ASP A O 1
ATOM 1923 N N . ASP A 1 252 ? 34.872 7.138 -104.869 1.00 68.62 252 ASP A N 1
ATOM 1924 C CA . ASP A 1 252 ? 34.948 7.939 -103.641 1.00 68.62 252 ASP A CA 1
ATOM 1925 C C . ASP A 1 252 ? 35.494 7.157 -102.420 1.00 68.62 252 ASP A C 1
ATOM 1927 O O . ASP A 1 252 ? 35.093 7.376 -101.275 1.00 68.62 252 ASP A O 1
ATOM 1931 N N . HIS A 1 253 ? 36.422 6.208 -102.631 1.00 70.50 253 HIS A N 1
ATOM 1932 C CA . HIS A 1 253 ? 37.069 5.468 -101.526 1.00 70.50 253 HIS A CA 1
ATOM 1933 C C . HIS A 1 253 ? 37.806 6.385 -100.549 1.00 70.50 253 HIS A C 1
ATOM 1935 O O . HIS A 1 253 ? 37.837 6.104 -99.352 1.00 70.50 253 HIS A O 1
ATOM 1941 N N . GLN A 1 254 ? 38.380 7.484 -101.042 1.00 75.62 254 GLN A N 1
ATOM 1942 C CA . GLN A 1 254 ? 39.130 8.417 -100.205 1.00 75.62 254 GLN A CA 1
ATOM 1943 C C . GLN A 1 254 ? 38.223 9.100 -99.172 1.00 75.62 254 GLN A 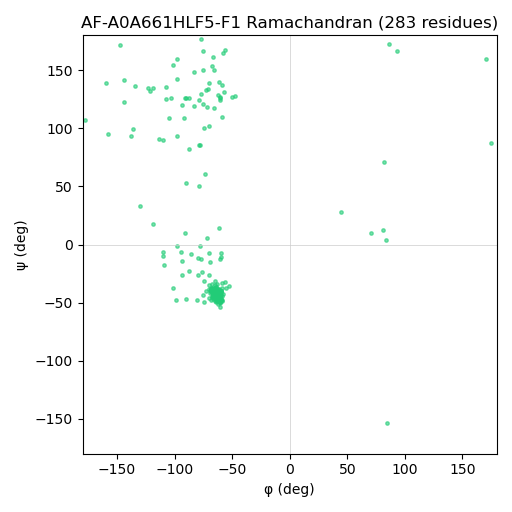C 1
ATOM 1945 O O . GLN A 1 254 ? 38.588 9.164 -98.005 1.00 75.62 254 GLN A O 1
ATOM 1950 N N . SER A 1 255 ? 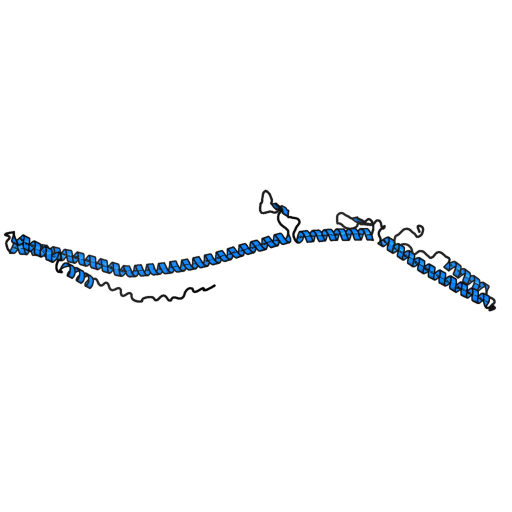37.010 9.509 -99.556 1.00 76.94 255 SER A N 1
ATOM 1951 C CA . SER A 1 255 ? 36.029 10.108 -98.640 1.00 76.94 255 SER A CA 1
ATOM 1952 C C . SER A 1 255 ? 35.589 9.139 -97.539 1.00 76.94 255 SER A C 1
ATOM 1954 O O . SER A 1 255 ? 35.475 9.527 -96.377 1.00 76.94 255 SER A O 1
ATOM 1956 N N . LEU A 1 256 ? 35.401 7.854 -97.862 1.00 74.50 256 LEU A N 1
ATOM 1957 C CA . LEU A 1 256 ? 35.065 6.827 -96.866 1.00 74.50 256 LEU A CA 1
ATOM 1958 C C . LEU A 1 256 ? 36.224 6.550 -95.900 1.00 74.50 256 LEU A C 1
ATOM 1960 O O . LEU A 1 256 ? 35.994 6.369 -94.702 1.00 74.50 256 LEU A O 1
ATOM 1964 N N . ILE A 1 257 ? 37.462 6.548 -96.401 1.00 78.38 257 ILE A N 1
ATOM 1965 C CA . ILE A 1 257 ? 38.667 6.436 -95.571 1.00 78.38 257 ILE A CA 1
ATOM 1966 C C . ILE A 1 257 ? 38.788 7.659 -94.659 1.00 78.38 257 ILE A C 1
ATOM 1968 O O . ILE A 1 257 ? 38.998 7.491 -93.463 1.00 78.38 257 ILE A O 1
ATOM 1972 N N . ASP A 1 258 ? 38.586 8.869 -95.176 1.00 80.38 258 ASP A N 1
ATOM 1973 C CA . ASP A 1 258 ? 38.682 10.106 -94.398 1.00 80.38 258 ASP A CA 1
ATOM 1974 C C . ASP A 1 258 ? 37.589 10.183 -93.316 1.00 80.38 258 ASP A C 1
ATOM 1976 O O . ASP A 1 258 ? 37.866 10.572 -92.180 1.00 80.38 258 ASP A O 1
ATOM 1980 N N . GLN A 1 259 ? 36.361 9.739 -93.616 1.00 79.44 259 GLN A N 1
ATOM 1981 C CA . GLN A 1 259 ? 35.278 9.614 -92.630 1.00 79.44 259 GLN A CA 1
ATOM 1982 C C . GLN A 1 259 ? 35.602 8.575 -91.549 1.00 79.44 259 GLN A C 1
ATOM 1984 O O . GLN A 1 259 ? 35.335 8.811 -90.368 1.00 79.44 259 GLN A O 1
ATOM 1989 N N . TRP A 1 260 ? 36.203 7.443 -91.926 1.00 81.75 260 TRP A N 1
ATOM 1990 C CA . TRP A 1 260 ? 36.653 6.436 -90.967 1.00 81.75 260 TRP A CA 1
ATOM 1991 C C . TRP A 1 260 ? 37.799 6.957 -90.094 1.00 81.75 260 TRP A C 1
ATOM 1993 O O . TRP A 1 260 ? 37.748 6.802 -88.875 1.00 81.75 260 TRP A O 1
ATOM 2003 N N . VAL A 1 261 ? 38.791 7.636 -90.679 1.00 82.00 261 VAL A N 1
ATOM 2004 C CA . VAL A 1 261 ? 39.889 8.274 -89.940 1.00 82.00 261 VAL A CA 1
ATOM 2005 C C . VAL A 1 261 ? 39.335 9.316 -88.973 1.00 82.00 261 VAL A C 1
ATOM 2007 O O . VAL A 1 261 ? 39.692 9.281 -87.800 1.00 82.00 261 VAL A O 1
ATOM 2010 N N . ALA A 1 262 ? 38.406 10.175 -89.400 1.00 79.50 262 ALA A N 1
ATOM 2011 C CA . ALA A 1 262 ? 37.764 11.157 -88.527 1.00 79.50 262 ALA A CA 1
ATOM 2012 C C . ALA A 1 262 ? 36.994 10.498 -87.367 1.00 79.50 262 ALA A C 1
ATOM 2014 O O . ALA A 1 262 ? 37.091 10.950 -86.223 1.00 79.50 262 ALA A O 1
ATOM 2015 N N . ALA A 1 263 ? 36.279 9.398 -87.628 1.00 79.12 263 ALA A N 1
ATOM 2016 C CA . ALA A 1 263 ? 35.600 8.623 -86.592 1.00 79.12 263 ALA A CA 1
ATOM 2017 C C . ALA A 1 263 ? 36.593 7.967 -85.616 1.00 79.12 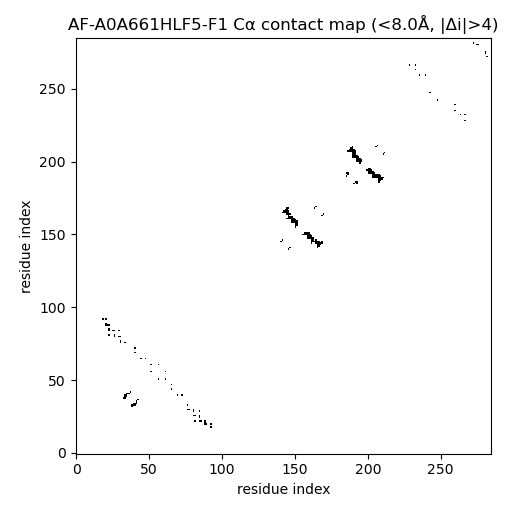263 ALA A C 1
ATOM 2019 O O . ALA A 1 263 ? 36.373 8.001 -84.408 1.00 79.12 263 ALA A O 1
ATOM 2020 N N . MET A 1 264 ? 37.711 7.428 -86.109 1.00 78.44 264 MET A N 1
ATOM 2021 C CA . MET A 1 264 ? 38.773 6.858 -85.276 1.00 78.44 264 MET A CA 1
ATOM 2022 C C . MET A 1 264 ? 39.495 7.923 -84.450 1.00 78.44 264 MET A C 1
ATOM 2024 O O . MET A 1 264 ? 39.772 7.693 -83.277 1.00 78.44 264 MET A O 1
ATOM 2028 N N . THR A 1 265 ? 39.752 9.106 -85.010 1.00 80.25 265 THR A N 1
ATOM 2029 C CA . THR A 1 265 ? 40.304 10.248 -84.270 1.00 80.25 265 THR A CA 1
ATOM 2030 C C . THR A 1 265 ? 39.355 10.696 -83.162 1.00 80.25 265 THR A C 1
ATOM 2032 O O . THR A 1 265 ? 39.812 10.961 -82.057 1.00 80.25 265 THR A O 1
ATOM 2035 N N . TYR A 1 266 ? 38.043 10.726 -83.412 1.00 77.81 266 TYR A N 1
ATOM 2036 C CA . TYR A 1 266 ? 37.047 11.028 -82.381 1.00 77.81 266 TYR A CA 1
ATOM 2037 C C . TYR A 1 266 ? 36.970 9.944 -81.293 1.00 77.81 266 TYR A C 1
ATOM 2039 O O . TYR A 1 266 ? 36.882 10.265 -80.111 1.00 77.81 266 TYR A O 1
ATOM 2047 N N . LEU A 1 267 ? 37.033 8.663 -81.670 1.00 74.31 267 LEU A N 1
ATOM 2048 C CA . LEU A 1 267 ? 37.017 7.544 -80.719 1.00 74.31 267 LEU A CA 1
ATOM 2049 C C . LEU A 1 267 ? 38.286 7.488 -79.853 1.00 74.31 267 LEU A C 1
ATOM 2051 O O . LEU A 1 267 ? 38.189 7.133 -78.677 1.00 74.31 267 LEU A O 1
ATOM 2055 N N . ASN A 1 268 ? 39.433 7.868 -80.424 1.00 72.94 268 ASN A N 1
ATOM 2056 C CA . ASN A 1 268 ? 40.733 7.941 -79.751 1.00 72.94 268 ASN A CA 1
ATOM 2057 C C . ASN A 1 268 ? 40.973 9.269 -79.016 1.00 72.94 268 ASN A C 1
ATOM 2059 O O . ASN A 1 268 ? 41.975 9.391 -78.317 1.00 72.94 268 ASN A O 1
ATOM 2063 N N . ALA A 1 269 ? 40.103 10.270 -79.183 1.00 75.56 269 ALA A N 1
ATOM 2064 C CA . ALA A 1 269 ? 40.173 11.492 -78.396 1.00 75.56 269 ALA A CA 1
ATOM 2065 C C . ALA A 1 269 ? 39.765 11.191 -76.950 1.00 75.56 269 ALA A C 1
ATOM 2067 O O . ALA A 1 269 ? 38.787 10.464 -76.718 1.00 75.56 269 ALA A O 1
ATOM 2068 N N . ASP A 1 270 ? 40.489 11.778 -75.994 1.00 63.09 270 ASP A N 1
ATOM 2069 C CA . ASP A 1 270 ? 40.195 11.642 -74.569 1.00 63.09 270 ASP A CA 1
ATOM 2070 C C . ASP A 1 270 ? 38.703 11.875 -74.319 1.00 63.09 270 ASP A C 1
ATOM 2072 O O . ASP A 1 270 ? 38.104 12.855 -74.779 1.00 63.09 270 ASP A O 1
ATOM 2076 N N . SER A 1 271 ? 38.061 10.930 -73.631 1.00 62.75 271 SER A N 1
ATOM 2077 C CA . SER A 1 271 ? 36.664 11.088 -73.245 1.00 62.75 271 SER A CA 1
ATOM 2078 C C . SER A 1 271 ? 36.511 12.372 -72.427 1.00 62.75 271 SER A C 1
ATOM 2080 O O . SER A 1 271 ? 37.289 12.562 -71.488 1.00 62.75 271 SER A O 1
ATOM 2082 N N . PRO A 1 272 ? 35.532 13.248 -72.731 1.00 57.03 272 PRO A N 1
ATOM 2083 C CA . PRO A 1 272 ? 35.318 14.449 -71.939 1.00 57.03 272 PRO A CA 1
ATOM 2084 C C . PRO A 1 272 ? 35.023 14.029 -70.498 1.00 57.03 272 PRO A C 1
ATOM 2086 O O . PRO A 1 272 ? 33.976 13.441 -70.220 1.00 57.03 272 PRO A O 1
ATOM 2089 N N . CYS A 1 273 ? 35.969 14.291 -69.590 1.00 56.94 273 CYS A N 1
ATOM 2090 C CA . CYS A 1 273 ? 35.781 13.994 -68.176 1.00 56.94 273 CYS A CA 1
ATOM 2091 C C . CYS A 1 273 ? 34.572 14.822 -67.707 1.00 56.94 273 CYS A C 1
ATOM 2093 O O . CYS A 1 273 ? 34.572 16.044 -67.891 1.00 56.94 273 CYS A O 1
ATOM 2095 N N . PRO A 1 274 ? 33.523 14.214 -67.128 1.00 55.44 274 PRO A N 1
ATOM 2096 C CA . PRO A 1 274 ? 32.472 15.000 -66.511 1.00 55.44 274 PRO A CA 1
ATOM 2097 C C . PRO A 1 274 ? 33.108 15.813 -65.386 1.00 55.44 274 PRO A C 1
ATOM 2099 O O . PRO A 1 274 ? 33.804 15.264 -64.530 1.00 55.44 274 PRO A O 1
ATOM 2102 N N . THR A 1 275 ? 32.899 17.126 -65.426 1.00 52.06 275 THR A N 1
ATOM 2103 C CA . THR A 1 275 ? 33.400 18.057 -64.418 1.00 52.06 275 THR A CA 1
ATOM 2104 C C . THR A 1 275 ? 33.021 17.551 -63.020 1.00 52.06 275 THR A C 1
ATOM 2106 O O . THR A 1 275 ? 31.845 17.253 -62.779 1.00 52.06 275 THR A O 1
ATOM 2109 N N . PRO A 1 276 ? 33.982 17.404 -62.086 1.00 51.88 276 PRO A N 1
ATOM 2110 C CA . PRO A 1 276 ? 33.665 16.957 -60.738 1.00 51.88 276 PRO A CA 1
ATOM 2111 C C . PRO A 1 276 ? 32.733 17.976 -60.079 1.00 51.88 276 PRO A C 1
ATOM 2113 O O . PRO A 1 276 ? 33.043 19.165 -60.045 1.00 51.88 276 PRO A O 1
ATOM 2116 N N . ILE A 1 277 ? 31.609 17.523 -59.518 1.00 51.47 277 ILE A N 1
ATOM 2117 C CA . ILE A 1 277 ? 30.697 18.399 -58.758 1.00 51.47 277 ILE A CA 1
ATOM 2118 C C . ILE A 1 277 ? 31.329 18.856 -57.425 1.00 51.47 277 ILE A C 1
ATOM 2120 O O . ILE A 1 277 ? 30.881 19.836 -56.847 1.00 51.47 277 ILE A O 1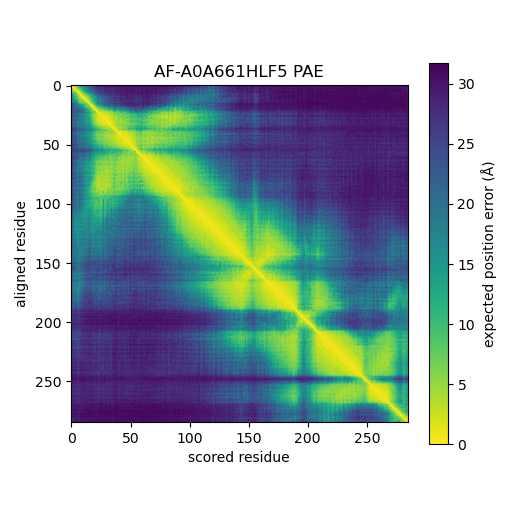
ATOM 2124 N N . ALA A 1 278 ? 32.410 18.216 -56.974 1.00 48.97 278 ALA A N 1
ATOM 2125 C CA . ALA A 1 278 ? 33.392 18.732 -56.015 1.00 48.97 278 ALA A CA 1
ATOM 2126 C C . ALA A 1 278 ? 34.481 17.658 -55.841 1.00 48.97 278 ALA A C 1
ATOM 2128 O O . ALA A 1 278 ? 34.220 16.610 -55.255 1.00 48.97 278 ALA A O 1
ATOM 2129 N N . GLY A 1 279 ? 35.684 17.867 -56.376 1.00 55.62 279 GLY A N 1
ATOM 2130 C CA . GLY A 1 279 ? 36.806 16.932 -56.217 1.00 55.62 279 GLY A CA 1
ATOM 2131 C C . GLY A 1 279 ? 37.997 17.279 -57.114 1.00 55.62 279 GLY A C 1
ATOM 2132 O O . GLY A 1 279 ? 37.805 18.013 -58.087 1.00 55.62 279 GLY A O 1
ATOM 2133 N N . PRO A 1 280 ? 39.219 16.799 -56.793 1.00 45.53 280 PRO A N 1
ATOM 2134 C CA . PRO A 1 280 ? 40.397 17.044 -57.619 1.00 45.53 280 PRO A CA 1
ATOM 2135 C C . PRO A 1 280 ? 40.158 16.500 -59.031 1.00 45.53 280 PRO A C 1
ATOM 2137 O O . PRO A 1 280 ? 39.562 15.433 -59.203 1.00 45.53 280 PRO A O 1
ATOM 2140 N N . GLY A 1 281 ? 40.564 17.287 -60.029 1.00 52.91 281 GLY A N 1
ATOM 2141 C CA . GLY A 1 281 ? 40.412 16.957 -61.442 1.00 52.91 281 GLY A CA 1
ATOM 2142 C C . GLY A 1 281 ? 41.088 15.638 -61.811 1.00 52.91 281 GLY A C 1
ATOM 2143 O O . GLY A 1 281 ? 41.905 15.105 -61.061 1.00 52.91 281 GLY A O 1
ATOM 2144 N N . CYS A 1 282 ? 40.734 15.122 -62.988 1.00 53.22 282 CYS A N 1
ATOM 2145 C CA . CYS A 1 282 ? 41.165 13.819 -63.496 1.00 53.22 282 CYS A CA 1
ATOM 2146 C C . CYS A 1 282 ? 42.704 13.680 -63.642 1.00 53.22 282 CYS A C 1
ATOM 2148 O O . CYS A 1 282 ? 43.184 12.570 -63.817 1.00 53.22 282 CYS A O 1
ATOM 2150 N N . ASP A 1 283 ? 43.472 14.761 -63.454 1.00 46.88 283 ASP A N 1
ATOM 2151 C CA . ASP A 1 283 ? 44.943 14.822 -63.517 1.00 46.88 283 ASP A CA 1
ATOM 2152 C C . ASP A 1 283 ? 45.678 14.150 -62.332 1.00 46.88 283 ASP A C 1
ATOM 2154 O O . ASP A 1 283 ? 46.896 14.275 -62.207 1.00 46.88 283 ASP A O 1
ATOM 2158 N N . GLN A 1 284 ? 44.965 13.474 -61.424 1.00 46.78 284 GLN A N 1
ATOM 2159 C CA . GLN A 1 284 ? 45.555 12.781 -60.265 1.00 46.78 284 GLN A CA 1
ATOM 2160 C C . GLN A 1 284 ? 45.313 11.262 -60.232 1.00 46.78 284 GLN A C 1
ATOM 2162 O O . GLN A 1 284 ? 45.488 10.650 -59.176 1.00 46.78 284 GLN A O 1
ATOM 2167 N N . TYR A 1 285 ? 44.937 10.649 -61.359 1.00 45.47 285 TYR A N 1
ATOM 2168 C CA . TYR A 1 285 ? 44.782 9.194 -61.486 1.00 45.47 285 TYR A CA 1
ATOM 2169 C C . TYR A 1 285 ? 45.684 8.601 -62.562 1.00 45.47 285 TYR A C 1
ATOM 2171 O O . TYR A 1 285 ? 45.800 9.219 -63.640 1.00 45.47 285 TYR A O 1
#

Mean predicted aligned error: 19.17 Å

Secondary structure (DSSP, 8-state):
---------PPPPP---------HHHHHHHHHHHHSTT-HHHHHHHHHHHHHHHS---HHHHHHHHHHHHHHHHHHHHHHHHHHHHHHHHHHHHHHHHHHHHHHHHHHHHHHHHHHHHHHHHHHHHHHHHHHHHHHHHHHHHHHH--EEEE-SS-TTSEEEE-S-SHHHHHHHHHHHHHHHHHHHHHHHHSSEEE-TTS-EEEE-S-SHHHHHHHHHHHHHHHHHHHHHHHHHHHHHHHHHHHHHTT---TTHHHHHHHHHHHHHHHHSPP-PPPPSSS--GGG-

Radius of gyration: 67.85 Å; Cα contacts (8 Å, |Δi|>4): 141; chains: 1; bounding box: 100×44×204 Å